Protein AF-A0A8K0J1Q6-F1 (afdb_monomer_lite)

Structure (mmCIF, N/CA/C/O backbone):
data_AF-A0A8K0J1Q6-F1
#
_entry.id   AF-A0A8K0J1Q6-F1
#
loop_
_atom_site.group_PDB
_atom_site.id
_atom_site.type_symbol
_atom_site.label_atom_id
_atom_site.label_alt_id
_atom_site.label_comp_id
_atom_site.label_asym_id
_atom_site.label_entity_id
_atom_site.label_seq_id
_atom_site.pdbx_PDB_ins_code
_atom_site.Cartn_x
_atom_site.Cartn_y
_atom_site.Cartn_z
_atom_site.occupancy
_atom_site.B_iso_or_equiv
_atom_site.auth_seq_id
_atom_site.auth_comp_id
_atom_site.auth_asym_id
_atom_site.auth_atom_id
_atom_site.pdbx_PDB_model_num
ATOM 1 N N . MET A 1 1 ? 47.887 -2.336 -40.457 1.00 38.59 1 MET A N 1
ATOM 2 C CA . MET A 1 1 ? 47.240 -1.795 -39.245 1.00 38.59 1 MET A CA 1
ATOM 3 C C . MET A 1 1 ? 46.373 -2.903 -38.691 1.00 38.59 1 MET A C 1
ATOM 5 O O . MET A 1 1 ? 45.326 -3.172 -39.264 1.00 38.59 1 MET A O 1
ATOM 9 N N . GLU A 1 2 ? 46.865 -3.622 -37.686 1.00 39.44 2 GLU A N 1
ATOM 10 C CA . GLU A 1 2 ? 46.060 -4.626 -36.984 1.00 39.44 2 GLU A CA 1
ATOM 11 C C . GLU A 1 2 ? 45.021 -3.910 -36.106 1.00 39.44 2 GLU A C 1
ATOM 13 O O . GLU A 1 2 ? 45.348 -2.867 -35.530 1.00 39.44 2 GLU A O 1
ATOM 18 N N . PRO A 1 3 ? 43.768 -4.395 -36.026 1.00 54.56 3 PRO A N 1
ATOM 19 C CA . PRO A 1 3 ? 42.777 -3.803 -35.142 1.00 54.56 3 PRO A CA 1
ATOM 20 C C . PRO A 1 3 ? 43.217 -4.040 -33.695 1.00 54.56 3 PRO A C 1
ATOM 22 O O . PRO A 1 3 ? 43.297 -5.180 -33.241 1.00 54.56 3 PRO A O 1
ATOM 25 N N . VAL A 1 4 ? 43.523 -2.954 -32.985 1.00 55.75 4 VAL A N 1
ATOM 26 C CA . VAL A 1 4 ? 43.793 -2.978 -31.545 1.00 55.75 4 VAL A CA 1
ATOM 27 C C . VAL A 1 4 ? 42.557 -3.566 -30.869 1.00 55.75 4 VAL A C 1
ATOM 29 O O . VAL A 1 4 ? 41.488 -2.958 -30.894 1.00 55.75 4 VAL A O 1
ATOM 32 N N . ARG A 1 5 ? 42.679 -4.780 -30.326 1.00 62.38 5 ARG A N 1
ATOM 33 C CA . ARG A 1 5 ? 41.641 -5.370 -29.480 1.00 62.38 5 ARG A CA 1
ATOM 34 C C . ARG A 1 5 ? 41.597 -4.532 -28.204 1.00 62.38 5 ARG A C 1
ATOM 36 O O . ARG A 1 5 ? 42.589 -4.471 -27.486 1.00 62.38 5 ARG A O 1
ATOM 43 N N . GLU A 1 6 ? 40.496 -3.827 -27.974 1.00 73.56 6 GLU A N 1
ATOM 44 C CA . GLU A 1 6 ? 40.286 -3.094 -26.723 1.00 73.56 6 GLU A CA 1
ATOM 45 C C . GLU A 1 6 ? 40.264 -4.085 -25.550 1.00 73.56 6 GLU A C 1
ATOM 47 O O . GLU A 1 6 ? 39.684 -5.167 -25.666 1.00 73.56 6 GLU A O 1
ATOM 52 N N . SER A 1 7 ? 40.896 -3.722 -24.430 1.00 84.44 7 SER A N 1
ATOM 53 C CA . SER A 1 7 ? 40.840 -4.519 -23.201 1.00 84.44 7 SER A CA 1
ATOM 54 C C . SER A 1 7 ? 39.408 -4.554 -22.645 1.00 84.44 7 SER A C 1
ATOM 56 O O . SER A 1 7 ? 38.629 -3.618 -22.852 1.00 84.44 7 SER A O 1
ATOM 58 N N . LEU A 1 8 ? 39.054 -5.607 -21.900 1.00 84.88 8 LEU A N 1
ATOM 59 C CA . LEU A 1 8 ? 37.753 -5.724 -21.226 1.00 84.88 8 LEU A CA 1
ATOM 60 C C . LEU A 1 8 ? 37.478 -4.508 -20.322 1.00 84.88 8 LEU A C 1
ATOM 62 O O . LEU A 1 8 ? 36.364 -3.984 -20.301 1.00 84.88 8 LEU A O 1
ATOM 66 N N . GLU A 1 9 ? 38.504 -4.023 -19.622 1.00 84.44 9 GLU A N 1
ATOM 67 C CA . GLU A 1 9 ? 38.407 -2.852 -18.744 1.00 84.44 9 GLU A CA 1
ATOM 68 C C . GLU A 1 9 ? 38.133 -1.560 -19.530 1.00 84.44 9 GLU A C 1
ATOM 70 O O . GLU A 1 9 ? 37.279 -0.760 -19.134 1.00 84.44 9 GLU A O 1
ATOM 75 N N . ASP A 1 10 ? 38.786 -1.387 -20.684 1.00 86.69 10 ASP A N 1
ATOM 76 C CA . ASP A 1 10 ? 38.563 -0.252 -21.587 1.00 86.69 10 ASP A CA 1
ATOM 77 C C . ASP A 1 10 ? 37.149 -0.296 -22.184 1.00 86.69 10 ASP A C 1
ATOM 79 O O . ASP A 1 10 ? 36.463 0.727 -22.282 1.00 86.69 10 ASP A O 1
ATOM 83 N N . MET A 1 11 ? 36.657 -1.490 -22.529 1.00 88.81 11 MET A N 1
ATOM 84 C CA . MET A 1 11 ? 35.285 -1.695 -22.992 1.00 88.81 11 MET A CA 1
ATOM 85 C C . MET A 1 11 ? 34.263 -1.305 -21.917 1.00 88.81 11 MET A C 1
ATOM 87 O O . MET A 1 11 ? 33.355 -0.518 -22.193 1.00 88.81 11 MET A O 1
ATOM 91 N N . GLN A 1 12 ? 34.440 -1.771 -20.680 1.00 88.94 12 GLN A N 1
ATOM 92 C CA . GLN A 1 12 ? 33.564 -1.422 -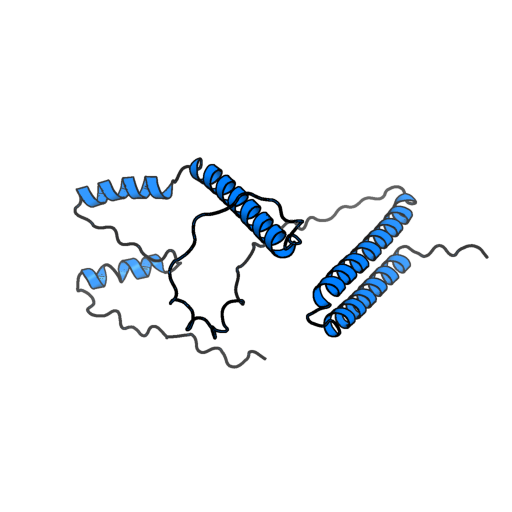19.558 1.00 88.94 12 GLN A CA 1
ATOM 93 C C . GLN A 1 12 ? 33.643 0.069 -19.190 1.00 88.94 12 GLN A C 1
ATOM 95 O O . GLN A 1 12 ? 32.645 0.676 -18.785 1.00 88.94 12 GLN A O 1
ATOM 100 N N . ALA A 1 13 ? 34.815 0.699 -19.317 1.00 91.75 13 ALA A N 1
ATOM 101 C CA . ALA A 1 13 ? 34.971 2.140 -19.131 1.00 91.75 13 ALA A CA 1
ATOM 102 C C . ALA A 1 13 ? 34.171 2.936 -20.175 1.00 91.75 13 ALA A C 1
ATOM 104 O O . ALA A 1 13 ? 33.450 3.869 -19.806 1.00 91.75 13 ALA A O 1
ATOM 105 N N . ARG A 1 14 ? 34.212 2.525 -21.450 1.00 93.25 14 ARG A N 1
ATOM 106 C CA . ARG A 1 14 ? 33.373 3.120 -22.503 1.00 93.25 14 ARG A CA 1
ATOM 107 C C . ARG A 1 14 ? 31.887 2.891 -22.250 1.00 93.25 14 ARG A C 1
ATOM 109 O O . ARG A 1 14 ? 31.131 3.850 -22.345 1.00 93.25 14 ARG A O 1
ATOM 116 N N . HIS A 1 15 ? 31.464 1.690 -21.845 1.00 94.50 15 HIS A N 1
ATOM 117 C CA . HIS A 1 15 ? 30.049 1.416 -21.537 1.00 94.50 15 HIS A CA 1
ATOM 118 C C . HIS A 1 15 ? 29.514 2.333 -20.433 1.00 94.50 15 HIS A C 1
ATOM 120 O O . HIS A 1 15 ? 28.424 2.895 -20.559 1.00 94.50 15 HIS A O 1
ATOM 126 N N . ARG A 1 16 ? 30.308 2.563 -19.377 1.00 94.75 16 ARG A N 1
ATOM 127 C CA . ARG A 1 16 ? 29.971 3.518 -18.307 1.00 94.75 16 ARG A CA 1
ATOM 128 C C . ARG A 1 16 ? 29.882 4.960 -18.810 1.00 94.75 16 ARG A C 1
ATOM 130 O O . ARG A 1 16 ? 29.037 5.712 -18.328 1.00 94.75 16 ARG A O 1
ATOM 137 N N . ALA A 1 17 ? 30.736 5.361 -19.751 1.00 95.06 17 ALA A N 1
ATOM 138 C CA . ALA A 1 17 ? 30.673 6.686 -20.365 1.00 95.06 17 ALA A CA 1
ATOM 139 C C . ALA A 1 17 ? 29.431 6.840 -21.265 1.00 95.06 17 ALA A C 1
ATOM 141 O O . ALA A 1 17 ? 28.701 7.819 -21.139 1.00 95.06 17 ALA A O 1
ATOM 142 N N . GLU A 1 18 ? 29.129 5.839 -22.094 1.00 95.56 18 GLU A N 1
ATOM 143 C CA . GLU A 1 18 ? 27.951 5.822 -22.969 1.00 95.56 18 GLU A CA 1
ATOM 144 C C . GLU A 1 18 ? 26.634 5.880 -22.185 1.00 95.56 18 GLU A C 1
ATOM 146 O O . GLU A 1 18 ? 25.698 6.557 -22.613 1.00 95.56 18 GLU A O 1
ATOM 151 N N . LEU A 1 19 ? 26.559 5.214 -21.027 1.00 96.00 19 LEU A N 1
ATOM 152 C CA . LEU A 1 19 ? 25.394 5.286 -20.139 1.00 96.00 19 LEU A CA 1
ATOM 153 C C . LEU A 1 19 ? 25.190 6.703 -19.589 1.00 96.00 19 LEU A C 1
ATOM 155 O O . LEU A 1 19 ? 24.082 7.229 -19.667 1.00 96.00 19 LEU A O 1
ATOM 159 N N . LYS A 1 20 ? 26.256 7.362 -19.117 1.00 96.31 20 LYS A N 1
ATOM 160 C CA . LYS A 1 20 ? 26.193 8.755 -18.628 1.00 96.31 20 LYS A CA 1
ATOM 161 C C . LYS A 1 20 ? 25.799 9.742 -19.733 1.00 96.31 20 LYS A C 1
ATOM 163 O O . LYS A 1 20 ? 24.999 10.660 -19.516 1.00 96.31 20 LYS A O 1
ATOM 168 N N . ASP A 1 21 ? 26.319 9.541 -20.941 1.00 96.12 21 ASP A N 1
ATOM 169 C CA . ASP A 1 21 ? 25.945 10.336 -22.111 1.00 96.12 21 ASP A CA 1
ATOM 170 C C . ASP A 1 21 ? 24.478 10.112 -22.491 1.00 96.12 21 ASP A C 1
ATOM 172 O O . ASP A 1 21 ? 23.756 11.064 -22.817 1.00 96.12 21 ASP A O 1
ATOM 176 N N . LEU A 1 22 ? 24.010 8.863 -22.425 1.00 96.31 22 LEU A N 1
ATOM 177 C CA . LEU A 1 22 ? 22.620 8.515 -22.683 1.00 96.31 22 LEU A CA 1
ATOM 178 C C . LEU A 1 22 ? 21.689 9.156 -21.650 1.00 96.31 22 LEU A C 1
ATOM 180 O O . LEU A 1 22 ? 20.695 9.764 -22.044 1.00 96.31 22 LEU A O 1
ATOM 184 N N . GLU A 1 23 ? 22.021 9.098 -20.362 1.00 95.25 23 GLU A N 1
ATOM 185 C CA . GLU A 1 23 ? 21.265 9.751 -19.286 1.00 95.25 23 GLU A CA 1
ATOM 186 C C . GLU A 1 23 ? 21.139 11.259 -19.524 1.00 95.25 23 GLU A C 1
ATOM 188 O O . GLU A 1 23 ? 20.038 11.818 -19.472 1.00 95.25 23 GLU A O 1
ATOM 193 N N . THR A 1 24 ? 22.246 11.911 -19.886 1.00 96.81 24 THR A N 1
ATOM 194 C CA . THR A 1 24 ? 22.268 13.347 -20.197 1.00 96.81 24 THR A CA 1
ATOM 195 C C . THR A 1 24 ? 21.384 13.671 -21.409 1.00 96.81 24 THR A C 1
ATOM 197 O O . THR A 1 24 ? 20.595 14.627 -21.383 1.00 96.81 24 THR A O 1
ATOM 200 N N . ARG A 1 25 ? 21.437 12.847 -22.465 1.00 95.31 25 ARG A N 1
ATOM 201 C CA . ARG A 1 25 ? 20.583 12.986 -23.660 1.00 95.31 25 ARG A CA 1
ATOM 202 C C . ARG A 1 25 ? 19.108 12.752 -23.343 1.00 95.31 25 ARG A C 1
ATOM 204 O O . ARG A 1 25 ? 18.263 13.523 -23.802 1.00 95.31 25 ARG A O 1
ATOM 211 N N . VAL A 1 26 ? 18.787 11.730 -22.551 1.00 96.44 26 VAL A N 1
ATOM 212 C CA . VAL A 1 26 ? 17.420 11.403 -22.118 1.00 96.44 26 VAL A CA 1
ATOM 213 C C . VAL A 1 26 ? 16.848 12.537 -21.273 1.00 96.44 26 VAL A C 1
ATOM 215 O O . VAL A 1 26 ? 15.717 12.963 -21.516 1.00 96.44 26 VAL A O 1
ATOM 218 N N . ALA A 1 27 ? 17.625 13.076 -20.333 1.00 95.81 27 ALA A N 1
ATOM 219 C CA . ALA A 1 27 ? 17.221 14.214 -19.518 1.00 95.81 27 ALA A CA 1
ATOM 220 C C . ALA A 1 27 ? 16.943 15.454 -20.382 1.00 95.81 27 ALA A C 1
ATOM 222 O O . ALA A 1 27 ? 15.894 16.080 -20.232 1.00 95.81 27 ALA A O 1
ATOM 223 N N . SER A 1 28 ? 17.829 15.778 -21.330 1.00 96.00 28 SER A N 1
ATOM 224 C CA . SER A 1 28 ? 17.634 16.896 -22.266 1.00 96.00 28 SER A CA 1
ATOM 225 C C . SER A 1 28 ? 16.386 16.710 -23.141 1.00 96.00 28 SER A C 1
ATOM 227 O O . SER A 1 28 ? 15.534 17.600 -23.214 1.00 96.00 28 SER A O 1
ATOM 229 N N . LYS A 1 29 ? 16.201 15.523 -23.736 1.00 95.06 29 LYS A N 1
ATOM 230 C CA . LYS A 1 29 ? 15.012 15.200 -24.540 1.00 95.06 29 LYS A CA 1
ATOM 231 C C . LYS A 1 29 ? 13.721 15.309 -23.727 1.00 95.06 29 LYS A C 1
ATOM 233 O O . LYS A 1 29 ? 12.763 15.924 -24.192 1.00 95.06 29 LYS A O 1
ATOM 238 N N . LYS A 1 30 ? 13.692 14.758 -22.509 1.00 94.62 30 LYS A N 1
ATOM 239 C CA . LYS A 1 30 ? 12.526 14.828 -21.612 1.00 94.62 30 LYS A CA 1
ATOM 240 C C . LYS A 1 30 ? 12.213 16.268 -21.193 1.00 94.62 30 LYS A C 1
ATOM 242 O O . LYS A 1 30 ? 11.039 16.630 -21.171 1.00 94.62 30 LYS A O 1
ATOM 247 N N . LYS A 1 31 ? 13.234 17.095 -20.929 1.00 95.69 31 LYS A N 1
ATOM 248 C CA . LYS A 1 31 ? 13.076 18.528 -20.611 1.00 95.69 31 LYS A CA 1
ATOM 249 C C . LYS A 1 31 ? 12.494 19.326 -21.782 1.00 95.69 31 LYS A C 1
ATOM 251 O O . LYS A 1 31 ? 11.608 20.146 -21.574 1.00 95.69 31 LYS A O 1
ATOM 256 N N . ASN A 1 32 ? 12.930 19.039 -23.008 1.00 91.19 32 ASN A N 1
ATOM 257 C CA . ASN A 1 32 ? 12.458 19.721 -24.219 1.00 91.19 32 ASN A CA 1
ATOM 258 C C . ASN A 1 32 ? 11.120 19.168 -24.758 1.00 91.19 32 ASN A C 1
ATOM 260 O O . ASN A 1 32 ? 10.584 19.668 -25.750 1.00 91.19 32 ASN A O 1
ATOM 264 N N . ALA A 1 33 ? 10.559 18.129 -24.131 1.00 94.62 33 ALA A N 1
ATOM 265 C CA . ALA A 1 33 ? 9.331 17.496 -24.588 1.00 94.62 33 ALA A CA 1
ATOM 266 C C . ALA A 1 33 ? 8.083 18.303 -24.200 1.00 94.62 33 ALA A C 1
ATOM 268 O O . ALA A 1 33 ? 7.788 18.549 -23.029 1.00 94.62 33 ALA A O 1
ATOM 269 N N . THR A 1 34 ? 7.261 18.632 -25.194 1.00 93.81 34 THR A N 1
ATOM 270 C CA . THR A 1 34 ? 5.971 19.300 -24.981 1.00 93.81 34 THR A CA 1
ATOM 271 C C . THR A 1 34 ? 4.873 18.290 -24.638 1.00 93.81 34 THR A C 1
ATOM 273 O O . THR A 1 34 ? 5.003 17.091 -24.885 1.00 93.81 34 THR A O 1
ATOM 276 N N . LYS A 1 35 ? 3.720 18.753 -24.131 1.00 91.31 35 LYS A N 1
ATOM 277 C CA . LYS A 1 35 ? 2.560 17.890 -23.809 1.00 91.31 35 LYS A CA 1
ATOM 278 C C . LYS A 1 35 ? 2.122 16.992 -24.979 1.00 91.31 35 LYS A C 1
ATOM 280 O O . LYS A 1 35 ? 1.665 15.878 -24.744 1.00 91.31 35 LYS A O 1
ATOM 285 N N . LYS A 1 36 ? 2.277 17.460 -26.225 1.00 91.81 36 LYS A N 1
ATOM 286 C CA . LYS A 1 36 ? 1.916 16.707 -27.439 1.00 91.81 36 LYS A CA 1
ATOM 287 C C . LYS A 1 36 ? 2.975 15.670 -27.835 1.00 91.81 36 LYS A C 1
ATOM 289 O O . LYS A 1 36 ? 2.616 14.646 -28.403 1.00 91.81 36 LYS A O 1
ATOM 294 N N . THR A 1 37 ? 4.249 15.908 -27.515 1.00 91.94 37 THR A N 1
ATOM 295 C CA . THR A 1 37 ? 5.376 15.045 -27.917 1.00 91.94 37 THR A CA 1
ATOM 296 C C . THR A 1 37 ? 5.902 14.152 -26.794 1.00 91.94 37 THR A C 1
ATOM 298 O O . THR A 1 37 ? 6.622 13.202 -27.074 1.00 91.94 37 THR A O 1
ATOM 301 N N . ARG A 1 38 ? 5.494 14.377 -25.535 1.00 93.44 38 ARG A N 1
ATOM 302 C CA . ARG A 1 38 ? 5.977 13.657 -24.340 1.00 93.44 38 ARG A CA 1
ATOM 303 C C . ARG A 1 38 ? 5.948 12.137 -24.469 1.00 93.44 38 ARG A C 1
ATOM 305 O O . ARG A 1 38 ? 6.892 11.489 -24.041 1.00 93.44 38 ARG A O 1
ATOM 312 N N . ARG A 1 39 ? 4.884 11.577 -25.052 1.00 92.88 39 ARG A N 1
ATOM 313 C CA . ARG A 1 39 ? 4.770 10.127 -25.254 1.00 92.88 39 ARG A CA 1
ATOM 314 C C . ARG A 1 39 ? 5.786 9.615 -26.275 1.00 92.88 39 ARG A C 1
ATOM 316 O O . ARG A 1 39 ? 6.523 8.702 -25.952 1.00 92.88 39 ARG A O 1
ATOM 323 N N . GLY A 1 40 ? 5.866 10.248 -27.448 1.00 95.44 40 GLY A N 1
ATOM 324 C CA . GLY A 1 40 ? 6.844 9.875 -28.476 1.00 95.44 40 GLY A CA 1
ATOM 325 C C . GLY A 1 40 ? 8.281 10.010 -27.976 1.00 95.44 40 GLY A C 1
ATOM 326 O O . GLY A 1 40 ? 9.075 9.102 -28.159 1.00 95.44 40 GLY A O 1
ATOM 327 N N . VAL A 1 41 ? 8.585 11.077 -27.231 1.00 96.25 41 VAL A N 1
ATOM 328 C CA . VAL A 1 41 ? 9.908 11.264 -26.618 1.00 96.25 41 VAL A CA 1
ATOM 329 C C . VAL A 1 41 ? 10.207 10.198 -25.555 1.00 96.25 41 VAL A C 1
ATOM 331 O O . VAL A 1 41 ? 11.340 9.741 -25.465 1.00 96.25 41 VAL A O 1
ATOM 334 N N . HIS A 1 42 ? 9.221 9.772 -24.759 1.00 94.12 42 HIS A N 1
ATOM 335 C CA . HIS A 1 42 ? 9.406 8.663 -23.815 1.00 94.12 42 HIS A CA 1
ATOM 336 C C . HIS A 1 42 ? 9.665 7.333 -24.528 1.00 94.12 42 HIS A C 1
ATOM 338 O O . HIS A 1 42 ? 10.572 6.608 -24.124 1.00 94.12 42 HIS A O 1
ATOM 344 N N . ASP A 1 43 ? 8.900 7.048 -25.583 1.00 96.00 43 ASP A N 1
ATOM 345 C CA . ASP A 1 43 ? 9.042 5.832 -26.386 1.00 96.00 43 ASP A CA 1
ATOM 346 C C . ASP A 1 43 ? 10.420 5.808 -27.086 1.00 96.00 43 ASP A C 1
ATOM 348 O O . ASP A 1 43 ? 11.116 4.795 -27.052 1.00 96.00 43 ASP A O 1
ATOM 352 N N . GLU A 1 44 ? 10.878 6.946 -27.622 1.00 95.44 44 GLU A N 1
ATOM 353 C CA . GLU A 1 44 ? 12.230 7.107 -28.178 1.00 95.44 44 GLU A CA 1
ATOM 354 C C . GLU A 1 44 ? 13.330 6.914 -27.125 1.00 95.44 44 GLU A C 1
ATOM 356 O O . GLU A 1 44 ? 14.333 6.262 -27.404 1.00 95.44 44 GLU A O 1
ATOM 361 N N . CYS A 1 45 ? 13.180 7.473 -25.918 1.00 95.94 45 CYS A N 1
ATOM 362 C CA . CYS A 1 45 ? 14.151 7.277 -24.836 1.00 95.94 45 CYS A CA 1
ATOM 363 C C . CYS A 1 45 ? 14.252 5.802 -24.430 1.00 95.94 45 CYS A C 1
ATOM 365 O O . CYS A 1 45 ? 15.362 5.285 -24.326 1.00 95.94 45 CYS A O 1
ATOM 367 N N . ALA A 1 46 ? 13.117 5.110 -24.298 1.00 95.44 46 ALA A N 1
ATOM 368 C CA . ALA A 1 46 ? 13.091 3.676 -24.014 1.00 95.44 46 ALA A CA 1
ATOM 369 C C . ALA A 1 46 ? 13.753 2.855 -25.135 1.00 95.44 46 ALA A C 1
ATOM 371 O O . ALA A 1 46 ? 14.488 1.906 -24.861 1.00 95.44 46 ALA A O 1
ATOM 372 N N . GLN A 1 47 ? 13.547 3.241 -26.399 1.00 95.69 47 GLN A N 1
ATOM 373 C CA . GLN A 1 47 ? 14.204 2.596 -27.533 1.00 95.69 47 GLN A CA 1
ATOM 374 C C . GLN A 1 47 ? 15.725 2.812 -27.518 1.00 95.69 47 GLN A C 1
ATOM 376 O O . GLN A 1 47 ? 16.468 1.855 -27.722 1.00 95.69 47 GLN A O 1
ATOM 381 N N . MET A 1 48 ? 16.202 4.033 -27.250 1.00 93.62 48 MET A N 1
ATOM 382 C CA . MET A 1 48 ? 17.642 4.323 -27.176 1.00 93.62 48 MET A CA 1
ATOM 383 C C . MET A 1 48 ? 18.328 3.544 -26.045 1.00 93.62 48 MET A C 1
ATOM 385 O O . MET A 1 48 ? 19.412 3.002 -26.246 1.00 93.62 48 MET A O 1
ATOM 389 N N . GLU A 1 49 ? 17.682 3.442 -24.881 1.00 94.00 49 GLU A N 1
ATOM 390 C CA . GLU A 1 49 ? 18.169 2.641 -23.754 1.00 94.00 49 GLU A CA 1
ATOM 391 C C . GLU A 1 49 ? 18.232 1.147 -24.080 1.00 94.00 49 GLU A C 1
ATOM 393 O O . GLU A 1 49 ? 19.209 0.478 -23.743 1.00 94.00 49 GLU A O 1
ATOM 398 N N . ARG A 1 50 ? 17.209 0.620 -24.757 1.00 96.19 50 ARG A N 1
ATOM 399 C CA . ARG A 1 50 ? 17.171 -0.783 -25.169 1.00 96.19 50 ARG A CA 1
ATOM 400 C C . ARG A 1 50 ? 18.282 -1.112 -26.165 1.00 96.19 50 ARG A C 1
ATOM 402 O O . ARG A 1 50 ? 19.005 -2.077 -25.954 1.00 96.19 50 ARG A O 1
ATOM 409 N N . VAL A 1 51 ? 18.448 -0.294 -27.205 1.00 95.44 51 VAL A N 1
ATOM 410 C CA . VAL A 1 51 ? 19.478 -0.505 -28.235 1.00 95.44 51 VAL A CA 1
ATOM 411 C C . VAL A 1 51 ? 20.884 -0.444 -27.634 1.00 95.44 51 VAL A C 1
ATOM 413 O O . VAL A 1 51 ? 21.729 -1.264 -27.988 1.00 95.44 51 VAL A O 1
ATOM 416 N N . LEU A 1 52 ? 21.141 0.491 -26.709 1.00 95.31 52 LEU A N 1
ATOM 417 C CA . LEU A 1 52 ? 22.448 0.584 -26.055 1.00 95.31 52 LEU A CA 1
ATOM 418 C C . LEU A 1 52 ? 22.728 -0.656 -25.196 1.00 95.31 52 LEU A C 1
ATOM 420 O O . LEU A 1 52 ? 23.797 -1.244 -25.319 1.00 95.31 52 LEU A O 1
ATOM 424 N N . ARG A 1 53 ? 21.753 -1.101 -24.392 1.00 93.50 53 ARG A N 1
ATOM 425 C CA . ARG A 1 53 ? 21.886 -2.320 -23.577 1.00 93.50 53 ARG A CA 1
ATOM 426 C C . ARG A 1 53 ? 22.091 -3.572 -24.430 1.00 93.50 53 ARG A C 1
ATOM 428 O O . ARG A 1 53 ? 22.959 -4.375 -24.112 1.00 93.50 53 ARG A O 1
ATOM 435 N N . GLU A 1 54 ? 21.340 -3.727 -25.521 1.00 94.69 54 GLU A N 1
ATOM 436 C CA . GLU A 1 54 ? 21.490 -4.858 -26.451 1.00 94.69 54 GLU A CA 1
ATOM 437 C C . GLU A 1 54 ? 22.881 -4.870 -27.102 1.00 94.69 54 GLU A C 1
ATOM 439 O O . GLU A 1 54 ? 23.512 -5.923 -27.202 1.00 94.69 54 GLU A O 1
ATOM 444 N N . ARG A 1 55 ? 23.399 -3.698 -27.486 1.00 92.94 55 ARG A N 1
ATOM 445 C CA . ARG A 1 55 ? 24.753 -3.568 -28.031 1.00 92.94 55 ARG A CA 1
ATOM 446 C C . ARG A 1 55 ? 25.820 -3.932 -26.997 1.00 92.94 55 ARG A C 1
ATOM 448 O O . ARG A 1 55 ? 26.691 -4.738 -27.305 1.00 92.94 55 ARG A O 1
ATOM 455 N N . GLN A 1 56 ? 25.738 -3.377 -25.789 1.00 93.38 56 GLN A N 1
ATOM 456 C CA . GLN A 1 56 ? 26.705 -3.638 -24.717 1.00 93.38 56 GLN A CA 1
ATOM 457 C C . GLN A 1 56 ? 26.686 -5.114 -24.290 1.00 93.38 56 GLN A C 1
ATOM 459 O O . GLN A 1 56 ? 27.743 -5.717 -24.129 1.00 93.38 56 GLN A O 1
ATOM 464 N N . ALA A 1 57 ? 25.506 -5.739 -24.216 1.00 90.75 57 ALA A N 1
ATOM 465 C CA . ALA A 1 57 ? 25.373 -7.178 -23.978 1.00 90.75 57 ALA A CA 1
ATOM 466 C C . ALA A 1 57 ? 25.990 -8.019 -25.113 1.00 90.75 57 ALA A C 1
ATOM 468 O O . ALA A 1 57 ? 26.662 -9.017 -24.859 1.00 90.75 57 ALA A O 1
ATOM 469 N N . GLY A 1 58 ? 25.815 -7.604 -26.371 1.00 88.38 58 GLY A N 1
ATOM 470 C CA . GLY A 1 58 ? 26.460 -8.235 -27.526 1.00 88.38 58 GLY A CA 1
ATOM 471 C C . GLY A 1 58 ? 27.989 -8.107 -27.519 1.00 88.38 58 GLY A C 1
ATOM 472 O O . GLY A 1 58 ? 28.692 -9.022 -27.934 1.00 88.38 58 GLY A O 1
ATOM 473 N N . GLU A 1 59 ? 28.520 -6.982 -27.045 1.00 88.31 59 GLU A N 1
ATOM 474 C CA . GLU A 1 59 ? 29.964 -6.765 -26.905 1.00 88.31 59 GLU A CA 1
ATOM 475 C C . GLU A 1 59 ? 30.546 -7.601 -25.752 1.00 88.31 59 GLU A C 1
ATOM 477 O O . GLU A 1 59 ? 31.567 -8.261 -25.942 1.00 88.31 59 GLU A O 1
ATOM 482 N N . LEU A 1 60 ? 29.851 -7.679 -24.610 1.00 84.81 60 LEU A N 1
ATOM 483 C CA . LEU A 1 60 ? 30.247 -8.522 -23.476 1.00 84.81 60 LEU A CA 1
ATOM 484 C C . LEU A 1 60 ? 30.219 -10.012 -23.821 1.00 84.81 60 LEU A C 1
ATOM 486 O O . LEU A 1 60 ? 31.183 -10.709 -23.536 1.00 84.81 60 LEU A O 1
ATOM 490 N N . THR A 1 61 ? 29.169 -10.494 -24.489 1.00 84.44 61 THR A N 1
ATOM 491 C CA . THR A 1 61 ? 29.071 -11.906 -24.908 1.00 84.44 61 THR A CA 1
ATOM 492 C C . THR A 1 61 ? 30.163 -12.304 -25.900 1.00 84.44 61 THR A C 1
ATOM 494 O O . THR A 1 61 ? 30.663 -13.422 -25.832 1.00 84.44 61 THR A O 1
ATOM 497 N N . ARG A 1 62 ? 30.585 -11.396 -26.791 1.00 81.38 62 ARG A N 1
ATOM 498 C CA . ARG A 1 62 ? 31.700 -11.640 -27.723 1.00 81.38 62 ARG A CA 1
ATOM 499 C C . ARG A 1 62 ? 33.053 -11.721 -27.024 1.00 81.38 62 ARG A C 1
ATOM 501 O O . ARG A 1 62 ? 33.877 -12.521 -27.434 1.00 81.38 62 ARG A O 1
ATOM 508 N N . VAL A 1 63 ? 33.281 -10.906 -25.995 1.00 75.12 63 VAL A N 1
ATOM 509 C CA . VAL A 1 63 ? 34.553 -10.909 -25.252 1.00 75.12 63 VAL A CA 1
ATOM 510 C C . VAL A 1 63 ? 34.594 -12.023 -24.204 1.00 75.12 63 VAL A C 1
ATOM 512 O O . VAL A 1 63 ? 35.639 -12.630 -24.010 1.00 75.12 63 VAL A O 1
ATOM 515 N N . GLN A 1 64 ? 33.462 -12.339 -23.571 1.00 71.50 64 GLN A N 1
ATOM 516 C CA . GLN A 1 64 ? 33.336 -13.461 -22.634 1.00 71.50 64 GLN A CA 1
ATOM 517 C C . GLN A 1 64 ? 33.341 -14.823 -23.343 1.00 71.50 64 GLN A C 1
ATOM 519 O O . GLN A 1 64 ? 33.796 -15.797 -22.763 1.00 71.50 64 GLN A O 1
ATOM 524 N N . GLY A 1 65 ? 32.880 -14.903 -24.596 1.00 53.69 65 GLY A N 1
ATOM 525 C CA . GLY A 1 65 ? 32.923 -16.130 -25.401 1.00 53.69 65 GLY A CA 1
ATOM 526 C C . GLY A 1 65 ? 34.305 -16.500 -25.959 1.00 53.69 65 GLY A C 1
ATOM 527 O O . GLY A 1 65 ? 34.462 -17.613 -26.447 1.00 53.69 65 GLY A O 1
ATOM 528 N N . ASP A 1 66 ? 35.291 -15.600 -25.873 1.00 50.06 66 ASP A N 1
ATOM 529 C CA . ASP A 1 66 ? 36.685 -15.813 -26.307 1.00 50.06 66 ASP A CA 1
ATOM 530 C C . ASP A 1 66 ? 37.635 -16.147 -25.128 1.00 50.06 66 ASP A C 1
ATOM 532 O O . ASP A 1 66 ? 38.851 -16.223 -25.313 1.00 50.06 66 ASP A O 1
ATOM 536 N N . GLY A 1 67 ? 37.104 -16.350 -23.914 1.00 41.94 67 GLY A N 1
ATOM 537 C CA . GLY A 1 67 ? 37.868 -16.743 -22.726 1.00 41.94 67 GLY A CA 1
ATOM 538 C C . GLY A 1 67 ? 37.230 -17.936 -22.017 1.00 41.94 67 GLY A C 1
ATOM 539 O O . GLY A 1 67 ? 36.234 -17.773 -21.317 1.00 41.94 67 GLY A O 1
ATOM 540 N N . GLU A 1 68 ? 37.797 -19.131 -22.201 1.00 40.47 68 GLU A N 1
ATOM 541 C CA . GLU A 1 68 ? 37.432 -20.323 -21.428 1.00 40.47 68 GLU A CA 1
ATOM 542 C C . GLU A 1 68 ? 37.810 -20.151 -19.945 1.00 40.47 68 GLU A C 1
ATOM 544 O O . GLU A 1 68 ? 38.962 -19.887 -19.613 1.00 40.47 68 GLU A O 1
ATOM 549 N N . GLU A 1 69 ? 36.779 -20.290 -19.108 1.00 50.25 69 GLU A N 1
ATOM 550 C CA . GLU A 1 69 ? 36.722 -20.701 -17.697 1.00 50.25 69 GLU A CA 1
ATOM 551 C C . GLU A 1 69 ? 37.847 -20.264 -16.739 1.00 50.25 69 GLU A C 1
ATOM 553 O O . GLU A 1 69 ? 38.873 -20.920 -16.605 1.00 50.25 69 GLU A O 1
ATOM 558 N N . ASP A 1 70 ? 37.535 -19.261 -15.911 1.00 40.41 70 ASP A N 1
ATOM 559 C CA . ASP A 1 70 ? 37.794 -19.357 -14.471 1.00 40.41 70 ASP A CA 1
ATOM 560 C C . ASP A 1 70 ? 36.619 -18.714 -13.720 1.00 40.41 70 ASP A C 1
ATOM 562 O O . ASP A 1 70 ? 36.268 -17.547 -13.923 1.00 40.41 70 ASP A O 1
ATOM 566 N N . GLY A 1 71 ? 35.932 -19.529 -12.926 1.00 37.78 71 GLY A N 1
ATOM 567 C CA . GLY A 1 71 ? 34.769 -19.129 -12.154 1.00 37.78 71 GLY A CA 1
ATOM 568 C C . GLY A 1 71 ? 35.158 -18.651 -10.764 1.00 37.78 71 GLY A C 1
ATOM 569 O O . GLY A 1 71 ? 35.925 -19.308 -10.078 1.00 37.78 71 GLY A O 1
ATOM 570 N N . GLU A 1 72 ? 34.507 -17.590 -10.294 1.00 34.94 72 GLU A N 1
ATOM 571 C CA . GLU A 1 72 ? 34.068 -17.546 -8.903 1.00 34.94 72 GLU A CA 1
ATOM 572 C C . GLU A 1 72 ? 32.843 -16.645 -8.759 1.00 34.94 72 GLU A C 1
ATOM 574 O O . GLU A 1 72 ? 32.834 -15.455 -9.079 1.00 34.94 72 GLU A O 1
ATOM 579 N N . ALA A 1 73 ? 31.766 -17.285 -8.319 1.00 51.34 73 ALA A N 1
ATOM 580 C CA . ALA A 1 73 ? 30.508 -16.679 -7.958 1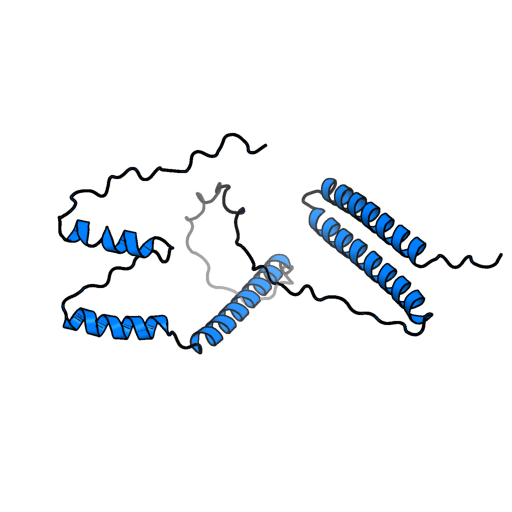.00 51.34 73 ALA A CA 1
ATOM 581 C C . ALA A 1 73 ? 30.598 -16.095 -6.542 1.00 51.34 73 ALA A C 1
ATOM 583 O O . ALA A 1 73 ? 30.940 -16.802 -5.600 1.00 51.34 73 ALA A O 1
ATOM 584 N N . ALA A 1 74 ? 30.200 -14.836 -6.387 1.00 34.81 74 ALA A N 1
ATOM 585 C CA . ALA A 1 74 ? 29.693 -14.248 -5.147 1.00 34.81 74 ALA A CA 1
ATOM 586 C C . ALA A 1 74 ? 28.998 -12.929 -5.531 1.00 34.81 74 ALA A C 1
ATOM 588 O O . ALA A 1 74 ? 29.567 -12.122 -6.252 1.00 34.81 74 ALA A O 1
ATOM 589 N N . ALA A 1 75 ? 27.781 -12.607 -5.129 1.00 30.83 75 ALA A N 1
ATOM 590 C CA . ALA A 1 75 ? 26.814 -13.297 -4.310 1.00 30.83 75 ALA A CA 1
ATOM 591 C C . ALA A 1 75 ? 25.438 -12.723 -4.674 1.00 30.83 75 ALA A C 1
ATOM 593 O O . ALA A 1 75 ? 25.321 -11.626 -5.226 1.00 30.83 75 ALA A O 1
ATOM 594 N N . ALA A 1 76 ? 24.416 -13.503 -4.353 1.00 41.88 76 ALA A N 1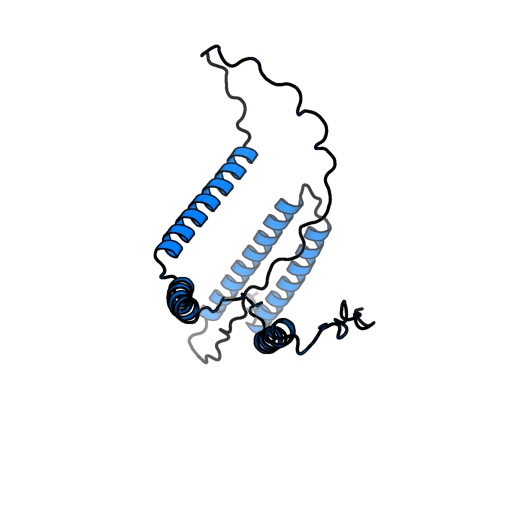
ATOM 595 C CA . ALA A 1 76 ? 23.024 -13.118 -4.371 1.00 41.88 76 ALA A CA 1
ATOM 596 C C . ALA A 1 76 ? 22.773 -11.760 -3.693 1.00 41.88 76 ALA A C 1
ATOM 598 O O . ALA A 1 76 ? 23.362 -11.430 -2.665 1.00 41.88 76 ALA A O 1
ATOM 599 N N . GLY A 1 77 ? 21.830 -11.032 -4.279 1.00 28.23 77 GLY A N 1
ATOM 600 C CA . GLY A 1 77 ? 21.071 -9.959 -3.657 1.00 28.23 77 GLY A CA 1
ATOM 601 C C . GLY A 1 77 ? 19.622 -10.077 -4.116 1.00 28.23 77 GLY A C 1
ATOM 602 O O . GLY A 1 77 ? 19.105 -9.175 -4.768 1.00 28.23 77 GLY A O 1
ATOM 603 N N . GLU A 1 78 ? 19.012 -11.237 -3.863 1.00 45.53 78 GLU A N 1
ATOM 604 C CA . GLU A 1 78 ? 17.575 -11.303 -3.601 1.00 45.53 78 GLU A CA 1
ATOM 605 C C . GLU A 1 78 ? 17.377 -10.864 -2.146 1.00 45.53 78 GLU A C 1
ATOM 607 O O . GLU A 1 78 ? 17.778 -11.577 -1.237 1.00 45.53 78 GLU A O 1
ATOM 612 N N . ASP A 1 79 ? 16.824 -9.667 -1.967 1.00 31.58 79 ASP A N 1
ATOM 613 C CA . ASP A 1 79 ? 16.041 -9.190 -0.817 1.00 31.58 79 ASP A CA 1
ATOM 614 C C . ASP A 1 79 ? 15.278 -7.973 -1.370 1.00 31.58 79 ASP A C 1
ATOM 616 O O . ASP A 1 79 ? 15.857 -6.948 -1.730 1.00 31.58 79 ASP A O 1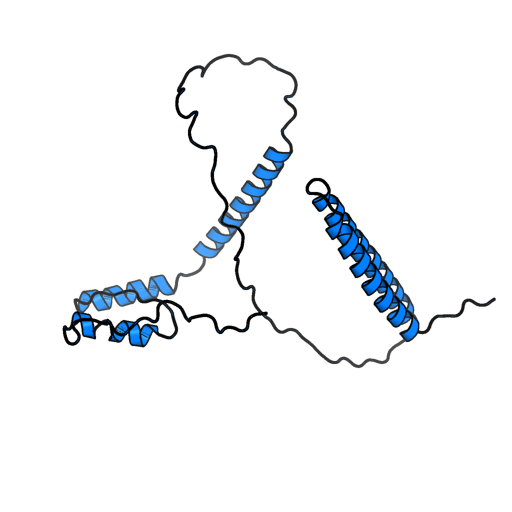
ATOM 620 N N . ASP A 1 80 ? 14.062 -8.183 -1.864 1.00 39.38 80 ASP A N 1
ATOM 621 C CA . ASP A 1 80 ? 12.820 -7.919 -1.130 1.00 39.38 80 ASP A CA 1
ATOM 622 C C . ASP A 1 80 ? 12.780 -6.537 -0.452 1.00 39.38 80 ASP A C 1
ATOM 624 O O . ASP A 1 80 ? 13.331 -6.303 0.619 1.00 39.38 80 ASP A O 1
ATOM 628 N N . ALA A 1 81 ? 12.074 -5.611 -1.102 1.00 32.41 81 ALA A N 1
ATOM 629 C CA . ALA A 1 81 ? 11.417 -4.486 -0.452 1.00 32.41 81 ALA A CA 1
ATOM 630 C C . ALA A 1 81 ? 10.215 -4.067 -1.312 1.00 32.41 81 ALA A C 1
ATOM 632 O O . ALA A 1 81 ? 10.332 -3.299 -2.265 1.00 32.41 81 ALA A O 1
ATOM 633 N N . LEU A 1 82 ? 9.088 -4.694 -0.981 1.00 32.38 82 LEU A N 1
ATOM 634 C CA . LEU A 1 82 ? 7.695 -4.238 -1.005 1.00 32.38 82 LEU A CA 1
ATOM 635 C C . LEU A 1 82 ? 7.305 -2.962 -1.792 1.00 32.38 82 LEU A C 1
ATOM 637 O O . LEU A 1 82 ? 7.951 -1.918 -1.698 1.00 32.38 82 LEU A O 1
ATOM 641 N N . PRO A 1 83 ? 6.125 -2.982 -2.446 1.00 49.09 83 PRO A N 1
ATOM 642 C CA . PRO A 1 83 ? 5.520 -1.797 -3.028 1.00 49.09 83 PRO A CA 1
ATOM 643 C C . PRO A 1 83 ? 4.893 -0.951 -1.915 1.00 49.09 83 PRO A C 1
ATOM 645 O O . PRO A 1 83 ? 3.981 -1.401 -1.224 1.00 49.09 83 PRO A O 1
ATOM 648 N N . THR A 1 84 ? 5.349 0.288 -1.753 1.00 34.56 84 THR A N 1
ATOM 649 C CA . THR A 1 84 ? 4.620 1.294 -0.977 1.00 34.56 84 THR A CA 1
ATOM 650 C C . THR A 1 84 ? 3.850 2.228 -1.905 1.00 34.56 84 THR A C 1
ATOM 652 O O . THR A 1 84 ? 4.359 2.720 -2.915 1.00 34.56 84 THR A O 1
ATOM 655 N N . ASP A 1 85 ? 2.577 2.363 -1.542 1.00 39.09 85 ASP A N 1
ATOM 656 C CA . ASP A 1 85 ? 1.497 3.203 -2.054 1.00 39.09 85 ASP A CA 1
ATOM 657 C C . ASP A 1 85 ? 1.932 4.530 -2.698 1.00 39.09 85 ASP A C 1
ATOM 659 O O . ASP A 1 85 ? 2.849 5.217 -2.261 1.00 39.09 85 ASP A O 1
ATOM 663 N N . VAL A 1 86 ? 1.367 4.894 -3.853 1.00 47.16 86 VAL A N 1
ATOM 664 C CA . VAL A 1 86 ? 0.086 5.625 -3.959 1.00 47.16 86 VAL A CA 1
ATOM 665 C C . VAL A 1 86 ? 0.071 6.862 -3.068 1.00 47.16 86 VAL A C 1
ATOM 667 O O . VAL A 1 86 ? -0.539 6.867 -2.015 1.00 47.16 86 VAL A O 1
ATOM 670 N N . GLU A 1 87 ? 0.623 7.966 -3.571 1.00 39.41 87 GLU A N 1
ATOM 671 C CA . GLU A 1 87 ? 0.039 9.281 -3.314 1.00 39.41 87 GLU A CA 1
ATOM 672 C C . GLU A 1 87 ? 0.546 10.332 -4.299 1.00 39.41 87 GLU A C 1
ATOM 674 O O . GLU A 1 87 ? 1.723 10.392 -4.649 1.00 39.41 87 GLU A O 1
ATOM 679 N N . GLY A 1 88 ? -0.384 11.158 -4.787 1.00 40.97 88 GLY A N 1
ATOM 680 C CA . GLY A 1 88 ? -0.051 12.340 -5.580 1.00 40.97 88 GLY A CA 1
ATOM 681 C C . GLY A 1 88 ? -0.823 12.537 -6.881 1.00 40.97 88 GLY A C 1
ATOM 682 O O . GLY A 1 88 ? -0.278 13.148 -7.798 1.00 40.97 88 GLY A O 1
ATOM 683 N N . ARG A 1 89 ? -2.071 12.056 -7.015 1.00 43.75 89 ARG A N 1
ATOM 684 C CA . ARG A 1 89 ? -2.972 12.494 -8.107 1.00 43.75 89 ARG A CA 1
ATOM 685 C C . ARG A 1 89 ? -4.451 12.570 -7.715 1.00 43.75 89 ARG A C 1
ATOM 687 O O . ARG A 1 89 ? -5.300 12.017 -8.406 1.00 43.75 89 ARG A O 1
ATOM 694 N N . MET A 1 90 ? -4.771 13.326 -6.671 1.00 44.38 90 MET A N 1
ATOM 695 C CA . MET A 1 90 ? -6.105 13.915 -6.513 1.00 44.38 90 MET A CA 1
ATOM 696 C C . MET A 1 90 ? -5.986 15.304 -5.890 1.00 44.38 90 MET A C 1
ATOM 698 O O . MET A 1 90 ? -5.805 15.410 -4.688 1.00 44.38 90 MET A O 1
ATOM 702 N N . ALA A 1 91 ? -6.049 16.339 -6.732 1.00 40.12 91 ALA A N 1
ATOM 703 C CA . ALA A 1 91 ? -6.629 17.659 -6.455 1.00 40.12 91 ALA A CA 1
ATOM 704 C C . ALA A 1 91 ? -6.238 18.625 -7.587 1.00 40.12 91 ALA A C 1
ATOM 706 O O . ALA A 1 91 ? -5.140 19.161 -7.577 1.00 40.12 91 ALA A O 1
ATOM 707 N N . GLU A 1 92 ? -7.124 18.805 -8.573 1.00 37.47 92 GLU A N 1
ATOM 708 C CA . GLU A 1 92 ? -7.593 20.143 -8.977 1.00 37.47 92 GLU A CA 1
ATOM 709 C C . GLU A 1 92 ? -8.854 20.008 -9.857 1.00 37.47 92 GLU A C 1
ATOM 711 O O . GLU A 1 92 ? -8.794 19.549 -10.998 1.00 37.47 92 GLU A O 1
ATOM 716 N N . MET A 1 93 ? -9.989 20.298 -9.207 1.00 38.50 93 MET A N 1
ATOM 717 C CA . MET A 1 93 ? -11.244 20.939 -9.647 1.00 38.50 93 MET A CA 1
ATOM 718 C C . MET A 1 93 ? -11.639 20.846 -11.129 1.00 38.50 93 MET A C 1
ATOM 720 O O . MET A 1 93 ? -10.917 21.236 -12.038 1.00 38.50 93 MET A O 1
ATOM 724 N N . ASP A 1 94 ? -12.809 20.300 -11.456 1.00 46.72 94 ASP A N 1
ATOM 725 C CA . ASP A 1 94 ? -14.146 20.868 -11.196 1.00 46.72 94 ASP A CA 1
ATOM 726 C C . ASP A 1 94 ? -14.295 22.337 -11.610 1.00 46.72 94 ASP A C 1
ATOM 728 O O . ASP A 1 94 ? -14.293 23.236 -10.782 1.00 46.72 94 ASP A O 1
ATOM 732 N N . LEU A 1 95 ? -14.473 22.564 -12.912 1.00 38.66 95 LEU A N 1
ATOM 733 C CA . LEU A 1 95 ? -15.274 23.671 -13.430 1.00 38.66 95 LEU A CA 1
ATOM 734 C C . LEU A 1 95 ? -15.952 23.199 -14.722 1.00 38.66 95 LEU A C 1
ATOM 736 O O . LEU A 1 95 ? -15.338 23.178 -15.789 1.00 38.66 95 LEU A O 1
ATOM 740 N N . GLY A 1 96 ? -17.228 22.807 -14.630 1.00 38.88 96 GLY A N 1
ATOM 741 C CA . GLY A 1 96 ? -18.057 22.608 -15.825 1.00 38.88 96 GLY A CA 1
ATOM 742 C C . GLY A 1 96 ? -19.321 21.757 -15.695 1.00 38.88 96 GLY A C 1
ATOM 743 O O . GLY A 1 96 ? -20.030 21.622 -16.685 1.00 38.88 96 GLY A O 1
ATOM 744 N N . ALA A 1 97 ? -19.653 21.195 -14.529 1.00 35.22 97 ALA A N 1
ATOM 745 C CA . ALA A 1 97 ? -20.809 20.299 -14.376 1.00 35.22 97 ALA A CA 1
ATOM 746 C C . ALA A 1 97 ? -22.088 21.002 -13.871 1.00 35.22 97 ALA A C 1
ATOM 748 O O . ALA A 1 97 ? -22.834 20.452 -13.062 1.00 35.22 97 ALA A O 1
ATOM 749 N N . ARG A 1 98 ? -22.367 22.231 -14.331 1.00 43.47 98 ARG A N 1
ATOM 750 C CA . ARG A 1 98 ? -23.606 22.948 -13.968 1.00 43.47 98 ARG A CA 1
ATOM 751 C C . ARG A 1 98 ? -24.260 23.675 -15.140 1.00 43.47 98 ARG A C 1
ATOM 753 O O . ARG A 1 98 ? -24.593 24.851 -15.055 1.00 43.47 98 ARG A O 1
ATOM 760 N N . ARG A 1 99 ? -24.476 22.963 -16.239 1.00 43.62 99 ARG A N 1
ATOM 761 C CA . ARG A 1 99 ? -25.528 23.253 -17.224 1.00 43.62 99 ARG A CA 1
ATOM 762 C C . ARG A 1 99 ? -25.706 21.992 -18.063 1.00 43.62 99 ARG A C 1
ATOM 764 O O . ARG A 1 99 ? -24.727 21.309 -18.297 1.00 43.62 99 ARG A O 1
ATOM 771 N N . GLU A 1 100 ? -26.927 21.697 -18.502 1.00 38.94 100 GLU A N 1
ATOM 772 C CA . GLU A 1 100 ? -27.265 20.576 -19.407 1.00 38.94 100 GLU A CA 1
ATOM 773 C C . GLU A 1 100 ? -27.642 19.235 -18.742 1.00 38.94 100 GLU A C 1
ATOM 775 O O . GLU A 1 100 ? -27.545 18.172 -19.340 1.00 38.94 100 GLU A O 1
ATOM 780 N N . GLN A 1 101 ? -28.226 19.273 -17.541 1.00 40.16 101 GLN A N 1
ATOM 781 C CA . GLN A 1 101 ? -29.270 18.307 -17.163 1.00 40.16 101 GLN A CA 1
ATOM 782 C C . GLN A 1 101 ? -30.625 19.012 -17.146 1.00 40.16 101 GLN A C 1
ATOM 784 O O . GLN A 1 101 ? -31.232 19.220 -16.104 1.00 40.16 101 GLN A O 1
ATOM 789 N N . GLN A 1 102 ? -31.070 19.447 -18.321 1.00 41.69 102 GLN A N 1
ATOM 790 C CA . GLN A 1 102 ? -32.471 19.774 -18.582 1.00 41.69 102 GLN A CA 1
ATOM 791 C C . GLN A 1 102 ? -32.672 19.855 -20.095 1.00 41.69 102 GLN A C 1
ATOM 793 O O . GLN A 1 102 ? -32.739 20.928 -20.679 1.00 41.69 102 GLN A O 1
ATOM 798 N N . GLN A 1 103 ? -32.716 18.690 -20.736 1.00 40.94 103 GLN A N 1
ATOM 799 C CA . GLN A 1 103 ? -33.685 18.421 -21.796 1.00 40.94 103 GLN A CA 1
ATOM 800 C C . GLN A 1 103 ? -33.766 16.911 -21.999 1.00 40.94 103 GLN A C 1
ATOM 802 O O . GLN A 1 103 ? -32.960 16.262 -22.660 1.00 40.94 103 GLN A O 1
ATOM 807 N N . GLN A 1 104 ? -34.745 16.370 -21.286 1.00 38.44 104 GLN A N 1
ATOM 808 C CA . GLN A 1 104 ? -35.312 15.057 -21.481 1.00 38.44 104 GLN A CA 1
ATOM 809 C C . GLN A 1 104 ? -35.834 14.900 -22.913 1.00 38.44 104 GLN A C 1
ATOM 811 O O . GLN A 1 104 ? -36.369 15.835 -23.497 1.00 38.44 104 GLN A O 1
ATOM 816 N N . GLN A 1 105 ? -35.749 13.653 -23.377 1.00 44.31 105 GLN A N 1
ATOM 817 C CA . GLN A 1 105 ? -36.810 12.956 -24.100 1.00 44.31 105 GLN A CA 1
ATOM 818 C C . GLN A 1 105 ? -37.366 13.663 -25.339 1.00 44.31 105 GLN A C 1
ATOM 820 O O . GLN A 1 105 ? -38.353 14.385 -25.270 1.00 44.31 105 GLN A O 1
ATOM 825 N N . GLN A 1 106 ? -36.853 13.269 -26.501 1.00 42.59 106 GLN A N 1
ATOM 826 C CA . GLN A 1 106 ? -37.694 12.659 -27.531 1.00 42.59 106 GLN A CA 1
ATOM 827 C C . GLN A 1 106 ? -36.825 12.013 -28.613 1.00 42.59 106 GLN A C 1
ATOM 829 O O . GLN A 1 106 ? -35.704 12.442 -28.855 1.00 42.59 106 GLN A O 1
ATOM 834 N N . GLN A 1 107 ? -37.397 10.993 -29.257 1.00 42.12 107 GLN A N 1
ATOM 835 C CA . GLN A 1 107 ? -36.876 10.210 -30.387 1.00 42.12 107 GLN A CA 1
ATOM 836 C C . GLN A 1 107 ? -36.061 8.963 -30.019 1.00 42.12 107 GLN A C 1
ATOM 838 O O . GLN A 1 107 ? -34.908 8.776 -30.397 1.00 42.12 107 GLN A O 1
ATOM 843 N N . GLN A 1 108 ? -36.748 8.028 -29.361 1.00 46.44 108 GLN A N 1
ATOM 844 C CA . GLN A 1 108 ? -36.692 6.646 -29.832 1.00 46.44 108 GLN A CA 1
ATOM 845 C C . GLN A 1 108 ? -37.687 6.482 -30.987 1.00 46.44 108 GLN A C 1
ATOM 847 O O . GLN A 1 108 ? -38.765 7.069 -30.954 1.00 46.44 108 GLN A O 1
ATOM 852 N N . GLN A 1 109 ? -37.314 5.619 -31.934 1.00 48.22 109 GLN A N 1
ATOM 853 C CA . GLN A 1 109 ? -38.043 5.182 -33.132 1.00 48.22 109 GLN A CA 1
ATOM 854 C C . GLN A 1 109 ? -37.879 6.077 -34.368 1.00 48.22 109 GLN A C 1
ATOM 856 O O . GLN A 1 109 ? -38.617 7.032 -34.567 1.00 48.22 109 GLN A O 1
ATOM 861 N N . GLN A 1 110 ? -36.957 5.687 -35.254 1.00 40.62 110 GLN A N 1
ATOM 862 C CA . GLN A 1 110 ? -37.289 5.157 -36.586 1.00 40.62 110 GLN A CA 1
ATOM 863 C C . GLN A 1 110 ? -36.015 4.897 -37.407 1.00 40.62 110 GLN A C 1
ATOM 865 O O . GLN A 1 110 ? -35.056 5.659 -37.350 1.00 40.62 110 GLN A O 1
ATOM 870 N N . GLY A 1 111 ? -36.054 3.832 -38.213 1.00 34.69 111 GLY A N 1
ATOM 871 C CA . GLY A 1 111 ? -35.286 3.752 -39.455 1.00 34.69 111 GLY A CA 1
ATOM 872 C C . GLY A 1 111 ? -33.989 2.950 -39.416 1.00 34.69 111 GLY A C 1
ATOM 873 O O . GLY A 1 111 ? -32.904 3.501 -39.261 1.00 34.69 111 GLY A O 1
ATOM 874 N N . GLN A 1 112 ? -34.094 1.651 -39.717 1.00 50.47 112 GLN A N 1
ATOM 875 C CA . GLN A 1 112 ? -33.098 1.006 -40.573 1.00 50.47 112 GLN A CA 1
ATOM 876 C C . GLN A 1 112 ? -32.965 1.831 -41.856 1.00 50.47 112 GLN A C 1
ATOM 878 O O . GLN A 1 112 ? -33.970 2.033 -42.531 1.00 50.47 112 GLN A O 1
ATOM 883 N N . GLN A 1 113 ? -31.751 2.269 -42.189 1.00 42.44 113 GLN A N 1
ATOM 884 C CA . GLN A 1 113 ? -31.170 2.212 -43.536 1.00 42.44 113 GLN A CA 1
ATOM 885 C C . GLN A 1 113 ? -29.762 2.822 -43.522 1.00 42.44 113 GLN A C 1
ATOM 887 O O . GLN A 1 113 ? -29.461 3.744 -42.767 1.00 42.44 113 GLN A O 1
ATOM 892 N N . GLY A 1 114 ? -28.874 2.204 -44.301 1.00 51.50 114 GLY A N 1
ATOM 893 C CA . GLY A 1 114 ? -27.428 2.355 -44.209 1.00 51.50 114 GLY A CA 1
ATOM 894 C C . GLY A 1 114 ? -26.912 3.780 -44.397 1.00 51.50 114 GLY A C 1
ATOM 895 O O . GLY A 1 114 ? -27.338 4.509 -45.288 1.00 51.50 114 GLY A O 1
ATOM 896 N N . GLN A 1 115 ? -25.905 4.131 -43.596 1.00 44.69 115 GLN A N 1
ATOM 897 C CA . GLN A 1 115 ? -24.991 5.224 -43.905 1.00 44.69 115 GLN A CA 1
ATOM 898 C C . GLN A 1 115 ? -23.529 4.783 -43.750 1.00 44.69 115 GLN A C 1
ATOM 900 O O . GLN A 1 115 ? -23.205 4.002 -42.849 1.00 44.69 115 GLN A O 1
ATOM 905 N N . PRO A 1 116 ? -22.631 5.279 -44.619 1.00 45.34 116 PRO A N 1
ATOM 906 C CA . PRO A 1 116 ? -21.242 4.861 -44.656 1.00 45.34 116 PRO A CA 1
ATOM 907 C C . PRO A 1 116 ? -20.471 5.411 -43.448 1.00 45.34 116 PRO A C 1
ATOM 909 O O . PRO A 1 116 ? -20.343 6.615 -43.246 1.00 45.34 116 PRO A O 1
ATOM 912 N N . GLY A 1 117 ? -19.949 4.483 -42.644 1.00 54.69 117 GLY A N 1
ATOM 913 C CA . GLY A 1 117 ? -18.761 4.604 -41.796 1.00 54.69 117 GLY A CA 1
ATOM 914 C C . GLY A 1 117 ? -18.503 5.937 -41.088 1.00 54.69 117 GLY A C 1
ATOM 915 O O . GLY A 1 117 ? -17.549 6.639 -41.429 1.00 54.69 117 GLY A O 1
ATOM 916 N N . ARG A 1 118 ? -19.220 6.222 -39.989 1.00 63.69 118 ARG A N 1
ATOM 917 C CA . ARG A 1 118 ? -18.681 7.121 -38.950 1.00 63.69 118 ARG A CA 1
ATOM 918 C C . ARG A 1 118 ? -17.326 6.557 -38.509 1.00 63.69 118 ARG A C 1
ATOM 920 O O . ARG A 1 118 ? -17.274 5.462 -37.948 1.00 63.69 118 ARG A O 1
ATOM 927 N N . LYS A 1 119 ? -16.230 7.281 -38.780 1.00 65.62 119 LYS A N 1
ATOM 928 C CA . LYS A 1 119 ? -14.870 6.877 -38.384 1.00 65.62 119 LYS A CA 1
ATOM 929 C C . LYS A 1 119 ? -14.877 6.516 -36.898 1.00 65.62 119 LYS A C 1
ATOM 931 O O . LYS A 1 119 ? -15.123 7.371 -36.047 1.00 65.62 119 LYS A O 1
ATOM 936 N N . ARG A 1 120 ? -14.649 5.232 -36.602 1.00 64.44 120 ARG A N 1
ATOM 937 C CA . ARG A 1 120 ? -14.638 4.694 -35.237 1.00 64.44 120 ARG A CA 1
ATOM 938 C C . ARG A 1 120 ? -13.644 5.508 -34.416 1.00 64.44 120 ARG A C 1
ATOM 940 O O . ARG A 1 120 ? -12.486 5.671 -34.805 1.00 64.44 120 ARG A O 1
ATOM 947 N N . ASN A 1 121 ? -14.107 6.062 -33.298 1.00 75.94 121 ASN A N 1
ATOM 948 C CA . ASN A 1 121 ? -13.266 6.860 -32.421 1.00 75.94 121 ASN A CA 1
ATOM 949 C C . ASN A 1 121 ? -12.287 5.924 -31.696 1.00 75.94 121 ASN A C 1
ATOM 951 O O . ASN A 1 121 ? -12.573 5.396 -30.622 1.00 75.94 121 ASN A O 1
ATOM 955 N N . ARG A 1 122 ? -11.131 5.697 -32.327 1.00 81.25 122 ARG A N 1
ATOM 956 C CA . ARG A 1 122 ? -10.100 4.717 -31.942 1.00 81.25 122 ARG A CA 1
ATOM 957 C C . ARG A 1 122 ? -9.618 4.879 -30.494 1.00 81.25 122 ARG A C 1
ATOM 959 O O . ARG A 1 122 ? -9.129 3.932 -29.888 1.00 81.25 122 ARG A O 1
ATOM 966 N N . GLN A 1 123 ? -9.757 6.079 -29.922 1.00 76.62 123 GLN A N 1
ATOM 967 C CA . GLN A 1 123 ? -9.439 6.348 -28.519 1.00 76.62 123 GLN A CA 1
ATOM 968 C C . GLN A 1 123 ? -10.496 5.787 -27.562 1.00 76.62 123 GLN A C 1
ATOM 970 O O . GLN A 1 123 ? -10.127 5.199 -26.548 1.00 76.62 123 GLN A O 1
ATOM 975 N N . LYS A 1 124 ? -11.785 5.915 -27.909 1.00 80.00 124 LYS A N 1
ATOM 976 C CA . LYS A 1 124 ? -12.900 5.351 -27.137 1.00 80.00 124 LYS A CA 1
ATOM 977 C C . LYS A 1 124 ? -12.852 3.824 -27.151 1.00 80.00 124 LYS A C 1
ATOM 979 O O . LYS A 1 124 ? -13.026 3.204 -26.114 1.00 80.00 124 LYS A O 1
ATOM 984 N N . GLU A 1 125 ? -12.519 3.234 -28.297 1.00 80.06 125 GLU A N 1
ATOM 985 C CA . GLU A 1 125 ? -12.342 1.783 -28.435 1.00 80.06 125 GLU A CA 1
ATOM 986 C C . GLU A 1 125 ? -11.152 1.264 -27.610 1.00 80.06 125 GLU A C 1
ATOM 988 O O . GLU A 1 125 ? -11.273 0.267 -26.907 1.00 80.06 125 GLU A O 1
ATOM 993 N N . ARG A 1 126 ? -10.020 1.983 -27.600 1.00 85.12 126 ARG A N 1
ATOM 994 C CA . ARG A 1 126 ? -8.872 1.629 -26.749 1.00 85.12 126 ARG A CA 1
ATOM 995 C C . ARG A 1 126 ? -9.180 1.758 -25.253 1.00 85.12 126 ARG A C 1
ATOM 997 O O . ARG A 1 126 ? -8.693 0.947 -24.472 1.00 85.12 126 ARG A O 1
ATOM 1004 N N . LEU A 1 127 ? -9.942 2.776 -24.851 1.00 83.19 127 LEU A N 1
ATOM 1005 C CA . LEU A 1 127 ? -10.346 2.958 -23.455 1.00 83.19 127 LEU A CA 1
ATOM 1006 C C . LEU A 1 127 ? -11.316 1.857 -23.015 1.00 83.19 127 LEU A C 1
ATOM 1008 O O . LEU A 1 127 ? -11.119 1.284 -21.951 1.00 83.19 127 LEU A O 1
ATOM 1012 N N . ALA A 1 128 ? -12.293 1.523 -23.863 1.00 84.44 128 ALA A N 1
ATOM 1013 C CA . ALA A 1 128 ? -13.232 0.433 -23.618 1.00 84.44 128 ALA A CA 1
ATOM 1014 C C . ALA A 1 128 ? -12.516 -0.922 -23.511 1.00 84.44 128 ALA A C 1
ATOM 1016 O O . ALA A 1 128 ? -12.785 -1.669 -22.582 1.00 84.44 128 ALA A O 1
ATOM 1017 N N . ARG A 1 129 ? -11.537 -1.203 -24.386 1.00 85.25 129 ARG A N 1
ATOM 1018 C CA . ARG A 1 129 ? -10.731 -2.432 -24.304 1.00 85.25 129 ARG A CA 1
ATOM 1019 C C . ARG A 1 129 ? -9.948 -2.532 -22.992 1.00 85.25 129 ARG A C 1
ATOM 1021 O O . ARG A 1 129 ? -9.940 -3.588 -22.382 1.00 85.25 129 ARG A O 1
ATOM 1028 N N . ARG A 1 130 ? -9.322 -1.439 -22.542 1.00 90.94 130 ARG A N 1
ATOM 1029 C CA . ARG A 1 130 ? -8.603 -1.411 -21.256 1.00 90.94 130 ARG A CA 1
ATOM 1030 C C . ARG A 1 130 ? -9.547 -1.559 -20.061 1.00 90.94 130 ARG A C 1
ATOM 1032 O O . ARG A 1 130 ? -9.154 -2.141 -19.061 1.00 90.94 130 ARG A O 1
ATOM 1039 N N . ALA A 1 131 ? -10.744 -0.981 -20.136 1.00 89.19 131 ALA A N 1
ATOM 1040 C CA . ALA A 1 131 ? -11.749 -1.137 -19.090 1.00 89.19 131 ALA A CA 1
ATOM 1041 C C . ALA A 1 131 ? -12.202 -2.599 -18.994 1.00 89.19 131 ALA A C 1
ATOM 1043 O O . ALA A 1 131 ? -12.131 -3.162 -17.913 1.00 89.19 131 ALA A O 1
ATOM 1044 N N . ALA A 1 132 ? -12.529 -3.223 -20.130 1.00 86.31 132 ALA A N 1
ATOM 1045 C CA . ALA A 1 132 ? -12.917 -4.630 -20.188 1.00 86.31 132 ALA A CA 1
ATOM 1046 C C . ALA A 1 132 ? -11.803 -5.575 -19.703 1.00 86.31 132 ALA A C 1
ATOM 1048 O O . ALA A 1 132 ? -12.074 -6.522 -18.985 1.00 86.31 132 ALA A O 1
ATOM 1049 N N . GLU A 1 133 ? -10.540 -5.306 -20.046 1.00 89.31 133 GLU A N 1
ATOM 1050 C CA . GLU A 1 133 ? -9.396 -6.091 -19.557 1.00 89.31 133 GLU A CA 1
ATOM 1051 C C . GLU A 1 133 ? -9.215 -5.973 -18.035 1.00 89.31 133 GLU A C 1
ATOM 1053 O O . GLU A 1 133 ? -8.920 -6.958 -17.370 1.00 89.31 133 GLU A O 1
ATOM 1058 N N . ARG A 1 134 ? -9.429 -4.780 -17.464 1.00 88.12 134 ARG A N 1
ATOM 1059 C CA . ARG A 1 134 ? -9.390 -4.578 -16.007 1.00 88.12 134 ARG A CA 1
ATOM 1060 C C . ARG A 1 134 ? -10.555 -5.248 -15.297 1.00 88.12 134 ARG A C 1
ATOM 1062 O O . ARG A 1 134 ? -10.363 -5.753 -14.203 1.00 88.12 134 ARG A O 1
ATOM 1069 N N . GLU A 1 135 ? -11.738 -5.204 -15.897 1.00 87.81 135 GLU A N 1
ATOM 1070 C CA . GLU A 1 135 ? -12.930 -5.860 -15.367 1.00 87.81 135 GLU A CA 1
ATOM 1071 C C . GLU A 1 135 ? -12.749 -7.378 -15.382 1.00 87.81 135 GLU A C 1
ATOM 1073 O O . GLU A 1 135 ? -12.899 -7.994 -14.339 1.00 87.81 135 GLU A O 1
ATOM 1078 N N . ALA A 1 136 ? -12.270 -7.955 -16.488 1.00 89.19 136 ALA A N 1
ATOM 1079 C CA . ALA A 1 136 ? -11.946 -9.379 -16.567 1.00 89.19 136 ALA A CA 1
ATOM 1080 C C . ALA A 1 136 ? -10.884 -9.799 -15.533 1.00 89.19 136 ALA A C 1
ATOM 1082 O O . ALA A 1 136 ? -11.067 -10.796 -14.844 1.00 89.19 136 ALA A O 1
ATOM 1083 N N . ALA A 1 137 ? -9.809 -9.018 -15.367 1.00 88.44 137 ALA A N 1
ATOM 1084 C CA . ALA A 1 137 ? -8.793 -9.294 -14.347 1.00 88.44 137 ALA A CA 1
ATOM 1085 C C . ALA A 1 137 ? -9.337 -9.152 -12.912 1.00 88.44 137 ALA A C 1
ATOM 1087 O O . ALA A 1 137 ? -8.938 -9.895 -12.020 1.00 88.44 137 ALA A O 1
ATOM 1088 N N . ALA A 1 138 ? -10.250 -8.205 -12.670 1.00 87.75 138 ALA A N 1
ATOM 1089 C CA . ALA A 1 138 ? -10.904 -8.046 -11.373 1.00 87.75 138 ALA A CA 1
ATOM 1090 C C . ALA A 1 138 ? -11.893 -9.186 -11.087 1.00 87.75 138 ALA A C 1
ATOM 1092 O O . ALA A 1 138 ? -11.961 -9.654 -9.953 1.00 87.75 138 ALA A O 1
ATOM 1093 N N . GLU A 1 139 ? -12.629 -9.649 -12.099 1.00 88.38 139 GLU A N 1
ATOM 1094 C CA . GLU A 1 139 ? -13.514 -10.812 -12.006 1.00 88.38 139 GLU A CA 1
ATOM 1095 C C . GLU A 1 139 ? -12.713 -12.084 -11.710 1.00 88.38 139 GLU A C 1
ATOM 1097 O O . GLU A 1 139 ? -13.057 -12.796 -10.767 1.00 88.38 139 GLU A O 1
ATOM 1102 N N . GLU A 1 140 ? -11.612 -12.324 -12.429 1.00 85.56 140 GLU A N 1
ATOM 1103 C CA . GLU A 1 140 ? -10.698 -13.450 -12.191 1.00 85.56 140 GLU A CA 1
ATOM 1104 C C . GLU A 1 140 ? -10.118 -13.406 -10.769 1.00 85.56 140 GLU A C 1
ATOM 1106 O O . GLU A 1 140 ? -10.267 -14.367 -10.015 1.00 85.56 140 GLU A O 1
ATOM 1111 N N . ALA A 1 141 ? -9.597 -12.251 -10.338 1.00 84.31 141 ALA A N 1
ATOM 1112 C CA . ALA A 1 141 ? -9.105 -12.065 -8.973 1.00 84.31 141 ALA A CA 1
ATOM 1113 C C . ALA A 1 141 ? -10.206 -12.261 -7.911 1.00 84.31 141 ALA A C 1
ATOM 1115 O O . ALA A 1 141 ? -9.950 -12.813 -6.841 1.00 84.31 141 ALA A O 1
ATOM 1116 N N . SER A 1 142 ? -11.444 -11.836 -8.185 1.00 81.50 142 SER A N 1
ATOM 1117 C CA . SER A 1 142 ? -12.573 -12.039 -7.267 1.00 81.50 142 SER A CA 1
ATOM 1118 C C . SER A 1 142 ? -13.000 -13.506 -7.185 1.00 81.50 142 SER A C 1
ATOM 1120 O O . SER A 1 142 ? -13.341 -13.981 -6.101 1.00 81.50 142 SER A O 1
ATOM 1122 N N . ALA A 1 143 ? -12.937 -14.238 -8.301 1.00 84.25 143 ALA A N 1
ATOM 1123 C CA . ALA A 1 143 ? -13.237 -15.661 -8.353 1.00 84.25 143 ALA A CA 1
ATOM 1124 C C . ALA A 1 143 ? -12.182 -16.460 -7.575 1.00 84.25 143 ALA A C 1
ATOM 1126 O O . ALA A 1 143 ? -12.539 -17.305 -6.751 1.00 84.25 143 ALA A O 1
ATOM 1127 N N . GLU A 1 144 ? -10.899 -16.133 -7.745 1.00 83.31 144 GLU A N 1
ATOM 1128 C CA . GLU A 1 144 ? -9.810 -16.697 -6.940 1.00 83.31 144 GLU A CA 1
ATOM 1129 C C . GLU A 1 144 ? -9.974 -16.369 -5.450 1.00 83.31 144 GLU A C 1
ATOM 1131 O O . GLU A 1 144 ? -9.914 -17.268 -4.609 1.00 83.31 144 GLU A O 1
ATOM 1136 N N . ALA A 1 145 ? -10.279 -15.112 -5.110 1.00 79.75 145 ALA A N 1
ATOM 1137 C CA . ALA A 1 145 ? -10.519 -14.694 -3.730 1.00 79.75 145 ALA A CA 1
ATOM 1138 C C . ALA A 1 145 ? -11.743 -15.382 -3.103 1.00 79.75 145 ALA A C 1
ATOM 1140 O O . ALA A 1 145 ? -11.725 -15.692 -1.915 1.00 79.75 145 ALA A O 1
ATOM 1141 N N . SER A 1 146 ? -12.790 -15.665 -3.884 1.00 78.44 146 SER A N 1
ATOM 1142 C CA . SER A 1 146 ? -13.977 -16.382 -3.398 1.00 78.44 146 SER A CA 1
ATOM 1143 C C . SER A 1 146 ? -13.693 -17.847 -3.051 1.00 78.44 146 SER A C 1
ATOM 1145 O O . SER A 1 146 ? -14.340 -18.407 -2.166 1.00 78.44 146 SER A O 1
ATOM 1147 N N . ASN A 1 147 ? -12.696 -18.452 -3.707 1.00 80.38 147 ASN A N 1
ATOM 1148 C CA . ASN A 1 147 ? -12.224 -19.798 -3.389 1.00 80.38 147 ASN A CA 1
ATOM 1149 C C . ASN A 1 147 ? -11.304 -19.821 -2.160 1.00 80.38 147 ASN A C 1
ATOM 1151 O O . ASN A 1 147 ? -11.108 -20.882 -1.559 1.00 80.38 147 ASN A O 1
ATOM 1155 N N . MET A 1 148 ? -10.753 -18.673 -1.757 1.00 83.38 148 MET A N 1
ATOM 1156 C CA . MET A 1 148 ? -9.970 -18.571 -0.532 1.00 83.38 148 MET A CA 1
ATOM 1157 C C . MET A 1 148 ? -10.879 -18.625 0.698 1.00 83.38 148 MET A C 1
ATOM 1159 O O . MET A 1 148 ? -11.950 -18.027 0.768 1.00 83.38 148 MET A O 1
ATOM 1163 N N . THR A 1 149 ? -10.438 -19.366 1.713 1.00 86.44 149 THR A N 1
ATOM 1164 C CA . THR A 1 149 ? -11.165 -19.462 2.978 1.00 86.44 149 THR A CA 1
ATOM 1165 C C . THR A 1 149 ? -10.985 -18.182 3.794 1.00 86.44 149 THR A C 1
ATOM 1167 O O . THR A 1 149 ? -9.874 -17.856 4.204 1.00 86.44 149 THR A O 1
ATOM 1170 N N . ASP A 1 150 ? -12.084 -17.495 4.108 1.00 88.06 150 ASP A N 1
ATOM 1171 C CA . ASP A 1 150 ? -12.068 -16.354 5.029 1.00 88.06 150 ASP A CA 1
ATOM 1172 C C . ASP A 1 150 ? -11.889 -16.820 6.487 1.00 88.06 150 ASP A C 1
ATOM 1174 O O . ASP A 1 150 ? -12.846 -17.156 7.196 1.00 88.06 150 ASP A O 1
ATOM 1178 N N . HIS A 1 151 ? -10.636 -16.856 6.940 1.00 90.94 151 HIS A N 1
ATOM 1179 C CA . HIS A 1 151 ? -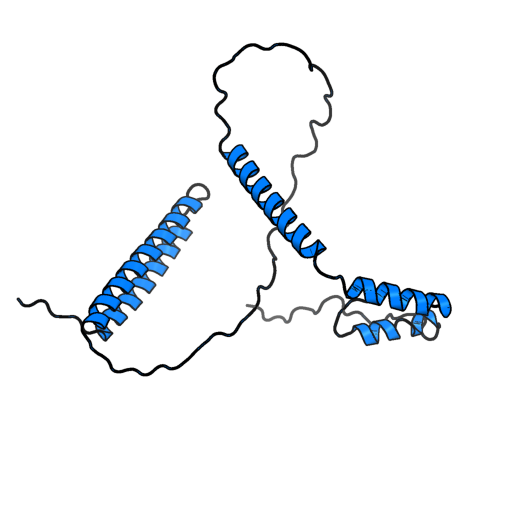10.286 -17.187 8.322 1.00 90.94 151 HIS A CA 1
ATOM 1180 C C . HIS A 1 151 ? -10.827 -16.150 9.319 1.00 90.94 151 HIS A C 1
ATOM 1182 O O . HIS A 1 151 ? -11.390 -16.529 10.349 1.00 90.94 151 HIS A O 1
ATOM 1188 N N . ARG A 1 152 ? -10.749 -14.855 8.980 1.00 89.94 152 ARG A N 1
ATOM 1189 C CA . ARG A 1 152 ? -11.191 -13.749 9.846 1.00 89.94 152 ARG A CA 1
ATOM 1190 C C . ARG A 1 152 ? -12.702 -13.790 10.067 1.00 89.94 152 ARG A C 1
ATOM 1192 O O . ARG A 1 152 ? -13.171 -13.619 11.192 1.00 89.94 152 ARG A O 1
ATOM 1199 N N . GLY A 1 153 ? -13.481 -14.054 9.020 1.00 91.19 153 GLY A N 1
ATOM 1200 C CA . GLY A 1 153 ? -14.934 -14.203 9.113 1.00 91.19 153 GLY A CA 1
ATOM 1201 C C . GLY A 1 153 ? -15.359 -15.406 9.957 1.00 91.19 153 GLY A C 1
ATOM 1202 O O . GLY A 1 153 ? -16.291 -15.295 10.764 1.00 91.19 153 GLY A O 1
ATOM 1203 N N . ARG A 1 154 ? -14.656 -16.541 9.824 1.00 93.06 154 ARG A N 1
ATOM 1204 C CA . ARG A 1 154 ? -14.903 -17.742 10.642 1.00 93.06 154 ARG A CA 1
ATOM 1205 C C . ARG A 1 154 ? -14.627 -17.486 12.122 1.00 93.06 154 ARG A C 1
ATOM 1207 O O . ARG A 1 154 ? -15.490 -17.786 12.948 1.00 93.06 154 ARG A O 1
ATOM 1214 N N . GLU A 1 155 ? -13.482 -16.891 12.449 1.00 93.94 155 GLU A N 1
ATOM 1215 C CA . GLU A 1 155 ? -13.146 -16.520 13.829 1.00 93.94 155 GLU A CA 1
ATOM 1216 C C . GLU A 1 155 ? -14.150 -15.527 14.408 1.00 93.94 155 GLU A C 1
ATOM 1218 O O . GLU A 1 155 ? -14.704 -15.779 15.479 1.00 93.94 155 GLU A O 1
ATOM 1223 N N . ARG A 1 156 ? -14.479 -14.457 13.673 1.00 92.75 156 ARG A N 1
ATOM 1224 C CA . ARG A 1 156 ? -15.463 -13.461 14.122 1.00 92.75 156 ARG A CA 1
ATOM 1225 C C . ARG A 1 156 ? -16.830 -14.087 14.393 1.00 92.75 156 ARG A C 1
ATOM 1227 O O . ARG A 1 156 ? -17.476 -13.761 15.382 1.00 92.75 156 ARG A O 1
ATOM 1234 N N . THR A 1 157 ? -17.267 -15.022 13.551 1.00 93.56 157 THR A N 1
ATOM 1235 C CA . THR A 1 157 ? -18.524 -15.759 13.766 1.00 93.56 157 THR A CA 1
ATOM 1236 C C . THR A 1 157 ? -18.462 -16.625 15.025 1.00 93.56 157 THR A C 1
ATOM 1238 O O . THR A 1 157 ? -19.434 -16.682 15.777 1.00 93.56 157 THR A O 1
ATOM 1241 N N . SER A 1 158 ? -17.330 -17.286 15.273 1.00 94.50 158 SER A N 1
ATOM 1242 C CA . SER A 1 158 ? -17.125 -18.081 16.485 1.00 94.50 158 SER A CA 1
ATOM 1243 C C . SER A 1 158 ? -17.144 -17.207 17.743 1.00 94.50 158 SER A C 1
ATOM 1245 O O . SER A 1 158 ? -17.859 -17.520 18.692 1.00 94.50 158 SER A O 1
ATOM 1247 N N . LEU A 1 159 ? -16.414 -16.088 17.735 1.00 94.12 159 LEU A N 1
ATOM 1248 C CA . LEU A 1 159 ? -16.330 -15.159 18.865 1.00 94.12 159 LEU A CA 1
ATOM 1249 C C . LEU A 1 159 ? -17.669 -14.484 19.168 1.00 94.12 159 LEU A C 1
ATOM 1251 O O . LEU A 1 159 ? -18.056 -14.411 20.331 1.00 94.12 159 LEU A O 1
ATOM 1255 N N . ARG A 1 160 ? -18.431 -14.084 18.143 1.00 94.38 160 ARG A N 1
ATOM 1256 C CA . ARG A 1 160 ? -19.773 -13.503 18.325 1.00 94.38 160 ARG A CA 1
ATOM 1257 C C . ARG A 1 160 ? -20.706 -14.405 19.121 1.00 94.38 160 ARG A C 1
ATOM 1259 O O . ARG A 1 160 ? -21.377 -13.919 20.020 1.00 94.38 160 ARG A O 1
ATOM 1266 N N . ARG A 1 161 ? -20.688 -15.717 18.866 1.00 95.31 161 ARG A N 1
ATOM 1267 C CA . ARG A 1 161 ? -21.492 -16.681 19.641 1.00 95.31 161 ARG A CA 1
ATOM 1268 C C . ARG A 1 161 ? -21.109 -16.687 21.121 1.00 95.31 161 ARG A C 1
ATOM 1270 O O . ARG A 1 161 ? -21.979 -16.806 21.977 1.00 95.31 161 ARG A O 1
ATOM 1277 N N . VAL A 1 162 ? -19.815 -16.566 21.419 1.00 96.19 162 VAL A N 1
ATOM 1278 C CA . VAL A 1 162 ? -19.311 -16.502 22.799 1.00 96.19 162 VAL A CA 1
ATOM 1279 C C . VAL A 1 162 ? -19.728 -15.189 23.461 1.00 96.19 162 VAL A C 1
ATOM 1281 O O . VAL A 1 162 ? -20.198 -15.210 24.596 1.00 96.19 162 VAL A O 1
ATOM 1284 N N . PHE A 1 163 ? -19.614 -14.063 22.752 1.00 94.88 163 PHE A N 1
ATOM 1285 C CA . PHE A 1 163 ? -20.026 -12.756 23.262 1.00 94.88 163 PHE A CA 1
ATOM 1286 C C . PHE A 1 163 ? -21.530 -12.696 23.534 1.00 94.88 163 PHE A C 1
ATOM 1288 O O . PHE A 1 163 ? -21.925 -12.314 24.631 1.00 94.88 163 PHE A O 1
ATOM 1295 N N . GLU A 1 164 ? -22.363 -13.160 22.600 1.00 94.50 164 GLU A N 1
ATOM 1296 C CA . GLU A 1 164 ? -23.821 -13.233 22.766 1.00 94.50 164 GLU A CA 1
ATOM 1297 C C . GLU A 1 164 ? -24.214 -14.095 23.972 1.00 94.50 164 GLU A C 1
ATOM 1299 O O . GLU A 1 164 ? -25.056 -13.687 24.772 1.00 94.50 164 GLU A O 1
ATOM 1304 N N . ALA A 1 165 ? -23.560 -15.247 24.161 1.00 96.00 165 ALA A N 1
ATOM 1305 C CA . ALA A 1 165 ? -23.795 -16.112 25.318 1.00 96.00 165 ALA A CA 1
ATOM 1306 C C . ALA A 1 165 ? -23.439 -15.442 26.658 1.00 96.00 165 ALA A C 1
ATOM 1308 O O . ALA A 1 165 ? -24.011 -15.790 27.690 1.00 96.00 165 ALA A O 1
ATOM 1309 N N . GLN A 1 166 ? -22.507 -14.488 26.648 1.00 95.69 166 GLN A N 1
ATOM 1310 C CA . GLN A 1 166 ? -22.076 -13.727 27.824 1.00 95.69 166 GLN A CA 1
ATOM 1311 C C . GLN A 1 166 ? -22.748 -12.348 27.932 1.00 95.69 166 GLN A C 1
ATOM 1313 O O . GLN A 1 166 ? -22.468 -11.611 28.875 1.00 95.69 166 GLN A O 1
ATOM 1318 N N . GLY A 1 167 ? -23.626 -11.983 26.990 1.00 93.69 167 GLY A N 1
ATOM 1319 C CA . GLY A 1 167 ? -24.237 -10.653 26.927 1.00 93.69 167 GLY A CA 1
ATOM 1320 C C . GLY A 1 167 ? -23.240 -9.523 26.638 1.00 93.69 167 GLY A C 1
ATOM 1321 O O . GLY A 1 167 ? -23.490 -8.377 27.007 1.00 93.69 167 GLY A O 1
ATOM 1322 N N . LEU A 1 168 ? -22.106 -9.837 26.010 1.00 93.81 168 LEU A N 1
ATOM 1323 C CA . LEU A 1 168 ? -21.072 -8.879 25.624 1.00 93.81 168 LEU A CA 1
ATOM 1324 C C . LEU A 1 168 ? -21.269 -8.413 24.178 1.00 93.81 168 LEU A C 1
ATOM 1326 O O . LEU A 1 168 ? -21.809 -9.133 23.339 1.00 93.81 168 LEU A O 1
ATOM 1330 N N . VAL A 1 169 ? -20.785 -7.207 23.879 1.00 90.94 169 VAL A N 1
ATOM 1331 C CA . VAL A 1 169 ? -20.804 -6.624 22.532 1.00 90.94 169 VAL A CA 1
ATOM 1332 C C . VAL A 1 169 ? -19.370 -6.369 22.083 1.00 90.94 169 VAL A C 1
ATOM 1334 O O . VAL A 1 169 ? -18.584 -5.751 22.797 1.00 90.94 169 VAL A O 1
ATOM 1337 N N . GLU A 1 170 ? -19.032 -6.857 20.891 1.00 91.25 170 GLU A N 1
ATOM 1338 C CA . GLU A 1 170 ? -17.743 -6.605 20.248 1.00 91.25 170 GLU A CA 1
ATOM 1339 C C . GLU A 1 170 ? -17.665 -5.154 19.760 1.00 91.25 170 GLU A C 1
ATOM 1341 O O . GLU A 1 170 ? -18.607 -4.645 19.145 1.00 91.25 170 GLU A O 1
ATOM 1346 N N . ARG A 1 171 ? -16.517 -4.507 19.976 1.00 91.56 171 ARG A N 1
ATOM 1347 C CA . ARG A 1 171 ? -16.234 -3.179 19.440 1.00 91.56 171 ARG A CA 1
ATOM 1348 C C . ARG A 1 171 ? -14.934 -3.183 18.654 1.00 91.56 171 ARG A C 1
ATOM 1350 O O . ARG A 1 171 ? -13.891 -3.558 19.181 1.00 91.56 171 ARG A O 1
ATOM 1357 N N . GLU A 1 172 ? -15.009 -2.772 17.393 1.00 92.19 172 GLU A N 1
ATOM 1358 C CA . GLU A 1 172 ? -13.860 -2.792 16.491 1.00 92.19 172 GLU A CA 1
ATOM 1359 C C . GLU A 1 172 ? -12.901 -1.636 16.818 1.00 92.19 172 GLU A C 1
ATOM 1361 O O . GLU A 1 172 ? -13.318 -0.487 16.965 1.00 92.19 172 GLU A O 1
ATOM 1366 N N . MET A 1 173 ? -11.614 -1.960 16.943 1.00 92.19 173 MET A N 1
ATOM 1367 C CA . MET A 1 173 ? -10.530 -1.008 17.188 1.00 92.19 173 MET A CA 1
ATOM 1368 C C . MET A 1 173 ? -9.606 -0.972 15.969 1.00 92.19 173 MET A C 1
ATOM 1370 O O . MET A 1 173 ? -9.514 -1.953 15.228 1.00 92.19 173 MET A O 1
ATOM 1374 N N . ALA A 1 174 ? -8.916 0.149 15.758 1.00 93.44 174 ALA A N 1
ATOM 1375 C CA . ALA A 1 174 ? -7.947 0.263 14.673 1.00 93.44 174 ALA A CA 1
ATOM 1376 C C . ALA A 1 174 ? -6.839 -0.804 14.826 1.00 93.44 174 ALA A C 1
ATOM 1378 O O . ALA A 1 174 ? -6.337 -0.989 15.937 1.00 93.44 174 ALA A O 1
ATOM 1379 N N . PRO A 1 175 ? -6.448 -1.511 13.747 1.00 93.12 175 PRO A N 1
ATOM 1380 C CA . PRO A 1 175 ? -5.413 -2.541 13.793 1.00 93.12 175 PRO A CA 1
ATOM 1381 C C . PRO A 1 175 ? -4.013 -1.909 13.754 1.00 93.12 175 PRO A C 1
ATOM 1383 O O . PRO A 1 175 ? -3.247 -2.117 12.816 1.00 93.12 175 PRO A O 1
ATOM 1386 N N . ASP A 1 176 ? -3.697 -1.092 14.755 1.00 95.62 176 ASP A N 1
ATOM 1387 C CA . ASP A 1 176 ? -2.403 -0.433 14.917 1.00 95.62 176 ASP A CA 1
ATOM 1388 C C . ASP A 1 176 ? -1.629 -0.983 16.132 1.00 95.62 176 ASP A C 1
ATOM 1390 O O . ASP A 1 176 ? -2.122 -1.805 16.909 1.00 95.62 176 ASP A O 1
ATOM 1394 N N . GLY A 1 177 ? -0.390 -0.519 16.318 1.00 96.12 177 GLY A N 1
ATOM 1395 C CA . GLY A 1 177 ? 0.438 -0.897 17.471 1.00 96.12 177 GLY A CA 1
ATOM 1396 C C . GLY A 1 177 ? -0.073 -0.383 18.826 1.00 96.12 177 GLY A C 1
ATOM 1397 O O . GLY A 1 177 ? 0.448 -0.793 19.861 1.00 96.12 177 GLY A O 1
ATOM 1398 N N . HIS A 1 178 ? -1.083 0.493 18.846 1.00 95.62 178 HIS A N 1
ATOM 1399 C CA . HIS A 1 178 ? -1.661 1.077 20.060 1.00 95.62 178 HIS A CA 1
ATOM 1400 C C . HIS A 1 178 ? -3.034 0.485 20.409 1.00 95.62 178 HIS A C 1
ATOM 1402 O O . HIS A 1 178 ? -3.633 0.887 21.411 1.00 95.62 178 HIS A O 1
ATOM 1408 N N . CYS A 1 179 ? -3.519 -0.491 19.635 1.00 95.44 179 CYS A N 1
ATOM 1409 C CA . CYS A 1 179 ? -4.850 -1.079 19.770 1.00 95.44 179 CYS A CA 1
ATOM 1410 C C . CYS A 1 179 ? -5.164 -1.557 21.195 1.00 95.44 179 CYS A C 1
ATOM 1412 O O . CYS A 1 179 ? -6.280 -1.354 21.674 1.00 95.44 179 CYS A O 1
ATOM 1414 N N . LEU A 1 180 ? -4.174 -2.108 21.907 1.00 95.38 180 LEU A N 1
ATOM 1415 C CA . LEU A 1 180 ? -4.313 -2.523 23.303 1.00 95.38 180 LEU A CA 1
ATOM 1416 C C . LEU A 1 180 ? -4.661 -1.339 24.216 1.00 95.38 180 LEU A C 1
ATOM 1418 O O . LEU A 1 180 ? -5.620 -1.409 24.981 1.00 95.38 180 LEU A O 1
ATOM 1422 N N . PHE A 1 181 ? -3.912 -0.239 24.124 1.00 95.00 181 PHE A N 1
ATOM 1423 C CA . PHE A 1 181 ? -4.156 0.955 24.937 1.00 95.00 181 PHE A CA 1
ATOM 1424 C C . PHE A 1 181 ? -5.489 1.606 24.579 1.00 95.00 181 PHE A C 1
ATOM 1426 O O . PHE A 1 181 ? -6.228 2.016 25.470 1.00 95.00 181 PHE A O 1
ATOM 1433 N N . ALA A 1 182 ? -5.826 1.648 23.290 1.00 93.50 182 ALA A N 1
ATOM 1434 C CA . ALA A 1 182 ? -7.094 2.190 22.824 1.00 93.50 182 ALA A CA 1
ATOM 1435 C C . ALA A 1 182 ? -8.295 1.361 23.326 1.00 93.50 182 ALA A C 1
ATOM 1437 O O . ALA A 1 182 ? -9.309 1.936 23.722 1.00 93.50 182 ALA A O 1
ATOM 1438 N N . ALA A 1 183 ? -8.174 0.028 23.353 1.00 94.62 183 ALA A N 1
ATOM 1439 C CA . ALA A 1 183 ? -9.203 -0.878 23.865 1.00 94.62 183 ALA A CA 1
ATOM 1440 C C . ALA A 1 183 ? -9.383 -0.764 25.387 1.00 94.62 183 ALA A C 1
ATOM 1442 O O . ALA A 1 183 ? -10.505 -0.856 25.882 1.00 94.62 183 ALA A O 1
ATOM 1443 N N . VAL A 1 184 ? -8.298 -0.530 26.132 1.00 94.25 184 VAL A N 1
ATOM 1444 C CA . VAL A 1 184 ? -8.364 -0.278 27.581 1.00 94.25 184 VAL A CA 1
ATOM 1445 C C . VAL A 1 184 ? -8.962 1.101 27.872 1.00 94.25 184 VAL A C 1
ATOM 1447 O O . VAL A 1 184 ? -9.813 1.221 28.749 1.00 94.25 184 VAL A O 1
ATOM 1450 N N . ALA A 1 185 ? -8.562 2.136 27.129 1.00 93.31 185 ALA A N 1
ATOM 1451 C CA . ALA A 1 185 ? -9.016 3.513 27.336 1.00 93.31 185 ALA A CA 1
ATOM 1452 C C . ALA A 1 185 ? -10.537 3.661 27.143 1.00 93.31 185 ALA A C 1
ATOM 1454 O O . ALA A 1 185 ? -11.244 4.042 28.068 1.00 93.31 185 ALA A O 1
ATOM 1455 N N . ASP A 1 186 ? -11.036 3.264 25.977 1.00 92.62 186 ASP A N 1
ATOM 1456 C CA . ASP A 1 186 ? -11.945 2.129 25.930 1.00 92.62 186 ASP A CA 1
ATOM 1457 C C . ASP A 1 186 ? -12.903 1.831 27.089 1.00 92.62 186 ASP A C 1
ATOM 1459 O O . ASP A 1 186 ? -13.820 2.557 27.477 1.00 92.62 186 ASP A O 1
ATOM 1463 N N . GLN A 1 187 ? -12.651 0.646 27.619 1.00 93.25 187 GLN A N 1
ATOM 1464 C CA . GLN A 1 187 ? -13.349 0.059 28.742 1.00 93.25 187 GLN A CA 1
ATOM 1465 C C . GLN A 1 187 ? -13.380 0.989 29.961 1.00 93.25 187 GLN A C 1
ATOM 1467 O O . GLN A 1 187 ? -14.372 0.988 30.686 1.00 93.25 187 GLN A O 1
ATOM 1472 N N . LEU A 1 188 ? -12.342 1.804 30.188 1.00 93.88 188 LEU A N 1
ATOM 1473 C CA . LEU A 1 188 ? -12.302 2.769 31.294 1.00 93.88 188 LEU A CA 1
ATOM 1474 C C . LEU A 1 188 ? -13.313 3.912 31.123 1.00 93.88 188 LEU A C 1
ATOM 1476 O O . LEU A 1 188 ? -13.935 4.312 32.112 1.00 93.88 188 LEU A O 1
ATOM 1480 N N . LEU A 1 189 ? -13.503 4.408 29.896 1.00 92.00 189 LEU A N 1
ATOM 1481 C CA . LEU A 1 189 ? -14.565 5.364 29.573 1.00 92.00 189 LEU A CA 1
ATOM 1482 C C . LEU A 1 189 ? -15.943 4.725 29.757 1.00 92.00 189 LEU A C 1
ATOM 1484 O O . LEU A 1 189 ? -16.807 5.300 30.416 1.00 92.00 189 LEU A O 1
ATOM 1488 N N . ALA A 1 190 ? -16.140 3.519 29.216 1.00 89.75 190 ALA A N 1
ATOM 1489 C CA . ALA A 1 190 ? -17.412 2.804 29.316 1.00 89.75 190 ALA A CA 1
ATOM 1490 C C . ALA A 1 190 ? -17.791 2.472 30.773 1.00 89.75 190 ALA A C 1
ATOM 1492 O O . ALA A 1 190 ? -18.964 2.524 31.139 1.00 89.75 190 ALA A O 1
ATOM 1493 N N . ALA A 1 191 ? -16.800 2.180 31.619 1.00 90.75 191 ALA A N 1
ATOM 1494 C CA . ALA A 1 191 ? -16.981 1.947 33.050 1.00 90.75 191 ALA A CA 1
ATOM 1495 C C . ALA A 1 191 ? -17.186 3.241 33.863 1.00 90.75 191 ALA A C 1
ATOM 1497 O O . ALA A 1 191 ? -17.441 3.167 35.065 1.00 90.75 191 ALA A O 1
ATOM 1498 N N . GLY A 1 192 ? -17.052 4.422 33.245 1.00 89.25 192 GLY A N 1
ATOM 1499 C CA . GLY A 1 192 ? -17.174 5.715 33.922 1.00 89.25 192 GLY A CA 1
ATOM 1500 C C . GLY A 1 192 ? -16.046 6.006 34.916 1.00 89.25 192 GLY A C 1
ATOM 1501 O O . GLY A 1 192 ? -16.183 6.893 35.756 1.00 89.25 192 GLY A O 1
ATOM 1502 N N . VAL A 1 193 ? -14.934 5.266 34.838 1.00 89.94 193 VAL A N 1
ATOM 1503 C CA . VAL A 1 193 ? -13.736 5.506 35.662 1.00 89.94 193 VAL A CA 1
ATOM 1504 C C . VAL A 1 193 ? -13.040 6.788 35.210 1.00 89.94 193 VAL A C 1
ATOM 1506 O O . VAL A 1 193 ? -12.465 7.513 36.020 1.00 89.94 193 VAL A O 1
ATOM 1509 N N . VAL A 1 194 ? -13.116 7.077 33.911 1.00 85.06 194 VAL A N 1
ATOM 1510 C CA . VAL A 1 194 ? -12.583 8.288 33.294 1.00 85.06 194 VAL A CA 1
ATOM 1511 C C . VAL A 1 194 ? -13.723 8.997 32.571 1.00 85.06 194 VAL A C 1
ATOM 1513 O O . VAL A 1 194 ? -14.435 8.383 31.783 1.00 85.06 194 VAL A O 1
ATOM 1516 N N . SER A 1 195 ? -13.909 10.290 32.841 1.00 77.50 195 SER A N 1
ATOM 1517 C CA . SER A 1 195 ? -14.996 11.082 32.242 1.00 77.50 195 SER A CA 1
ATOM 1518 C C . SER A 1 195 ? -14.644 11.648 30.864 1.00 77.50 195 SER A C 1
ATOM 1520 O O . SER A 1 195 ? -15.535 12.004 30.101 1.00 77.50 195 SER A O 1
ATOM 1522 N N . SER A 1 196 ? -13.350 11.775 30.558 1.00 77.94 196 SER A N 1
ATOM 1523 C CA . SER A 1 196 ? -12.849 12.322 29.299 1.00 77.94 196 SER A CA 1
ATOM 1524 C C . SER A 1 196 ? -11.425 11.830 29.039 1.00 77.94 196 SER A C 1
ATOM 1526 O O . SER A 1 196 ? -10.575 11.899 29.926 1.00 77.94 196 SER A O 1
ATOM 1528 N N . LEU A 1 197 ? -11.158 11.358 27.817 1.00 67.50 197 LEU A N 1
ATOM 1529 C CA . LEU A 1 197 ? -9.805 11.075 27.317 1.00 67.50 197 LEU A CA 1
ATOM 1530 C C . LEU A 1 197 ? -9.165 12.325 26.692 1.00 67.50 197 LEU A C 1
ATOM 1532 O O . LEU A 1 197 ? -8.324 12.210 25.804 1.00 67.50 197 LEU A O 1
ATOM 1536 N N . GLU A 1 198 ? -9.539 13.525 27.145 1.00 61.91 198 GLU A N 1
ATOM 1537 C CA . GLU A 1 198 ? -8.878 14.787 26.790 1.00 61.91 198 GLU A CA 1
ATOM 1538 C C . GLU A 1 198 ? -7.481 14.888 27.431 1.00 61.91 198 GLU A C 1
ATOM 1540 O O . GLU A 1 198 ? -7.150 15.807 28.176 1.00 61.91 198 GLU A O 1
ATOM 1545 N N . GLY A 1 199 ? -6.619 13.928 27.116 1.00 54.75 199 GLY A N 1
ATOM 1546 C CA . GLY A 1 199 ? -5.190 14.161 27.045 1.00 54.75 199 GLY A CA 1
ATOM 1547 C C . GLY A 1 199 ? -4.909 14.617 25.626 1.00 54.75 199 GLY A C 1
ATOM 1548 O O . GLY A 1 199 ? -5.159 13.849 24.706 1.00 54.75 199 GLY A O 1
ATOM 1549 N N . LYS A 1 200 ? -4.456 15.868 25.461 1.00 44.44 200 LYS A N 1
ATOM 1550 C CA . LYS A 1 200 ? -3.958 16.460 24.208 1.00 44.44 200 LYS A CA 1
ATOM 1551 C C . LYS A 1 200 ? -3.540 15.385 23.199 1.00 44.44 200 LYS A C 1
ATOM 1553 O O . LYS A 1 200 ? -2.412 14.899 23.240 1.00 44.44 200 LYS A O 1
ATOM 1558 N N . SER A 1 201 ? -4.426 15.048 22.265 1.00 43.44 201 SER A N 1
ATOM 1559 C CA . SER A 1 201 ? -3.951 14.608 20.968 1.00 43.44 201 SER A CA 1
ATOM 1560 C C . SER A 1 201 ? -3.219 15.828 20.430 1.00 43.44 201 SER A C 1
ATOM 1562 O O . SER A 1 201 ? -3.861 16.821 20.084 1.00 43.44 201 SER A O 1
ATOM 1564 N N . GLU A 1 202 ? -1.890 15.808 20.488 1.00 42.69 202 GLU A N 1
ATOM 1565 C CA . GLU A 1 202 ? -1.049 16.653 19.650 1.00 42.69 202 GLU A CA 1
ATOM 1566 C C . GLU A 1 202 ? -1.587 16.483 18.227 1.00 42.69 202 GLU A C 1
ATOM 1568 O O . GLU A 1 202 ? -1.366 15.478 17.550 1.00 42.69 202 GLU A O 1
ATOM 1573 N N . ALA A 1 203 ? -2.437 17.427 17.842 1.00 46.59 203 ALA A N 1
ATOM 1574 C CA . ALA A 1 203 ? -2.928 17.581 16.503 1.00 46.59 203 ALA A CA 1
ATOM 1575 C C . ALA A 1 203 ? -1.705 17.926 15.664 1.00 46.59 203 ALA A C 1
ATOM 1577 O O . ALA A 1 203 ? -1.257 19.066 15.678 1.00 46.59 203 ALA A O 1
ATOM 1578 N N . GLY A 1 204 ? -1.168 16.919 14.979 1.00 45.12 204 GLY A N 1
ATOM 1579 C CA . GLY A 1 204 ? -0.032 17.068 14.088 1.00 45.12 204 GLY A CA 1
ATOM 1580 C C . GLY A 1 204 ? 1.267 17.297 14.846 1.00 45.12 204 GLY A C 1
ATOM 1581 O O . GLY A 1 204 ? 1.461 18.303 15.515 1.00 45.12 204 GLY A O 1
ATOM 1582 N N . THR A 1 205 ? 2.217 16.389 14.668 1.00 44.59 205 THR A N 1
ATOM 1583 C CA . THR A 1 205 ? 3.629 16.749 14.784 1.00 44.59 205 THR A CA 1
ATOM 1584 C C . THR A 1 205 ? 3.862 18.087 14.063 1.00 44.59 205 THR A C 1
ATOM 1586 O O . THR A 1 205 ? 3.638 18.136 12.849 1.00 44.59 205 THR A O 1
ATOM 1589 N N . PRO A 1 206 ? 4.291 19.171 14.736 1.00 52.03 206 PRO A N 1
ATOM 1590 C CA . PRO A 1 206 ? 4.867 20.295 14.020 1.00 52.03 206 PRO A CA 1
ATOM 1591 C C . PRO A 1 206 ? 6.121 19.763 13.322 1.00 52.03 206 PRO A C 1
ATOM 1593 O O . PRO A 1 206 ? 7.015 19.220 13.976 1.00 52.03 206 PRO A O 1
ATOM 1596 N N . GLU A 1 207 ? 6.149 19.833 11.989 1.00 59.50 207 GLU A N 1
ATOM 1597 C CA . GLU A 1 207 ? 7.321 19.432 11.210 1.00 59.50 207 GLU A CA 1
ATOM 1598 C C . GLU A 1 207 ? 8.582 20.108 11.782 1.00 59.50 207 GLU A C 1
ATOM 1600 O O . GLU A 1 207 ? 8.563 21.313 12.058 1.00 59.50 207 GLU A O 1
ATOM 1605 N N . PRO A 1 208 ? 9.691 19.372 11.980 1.00 62.78 208 PRO A N 1
ATOM 1606 C CA . PRO A 1 208 ? 10.940 19.990 12.395 1.00 62.78 208 PRO A CA 1
ATOM 1607 C C . PRO A 1 208 ? 11.424 20.970 11.307 1.00 62.78 208 PRO A C 1
ATOM 1609 O O . PRO A 1 208 ? 11.362 20.641 10.120 1.00 62.78 208 PRO A O 1
ATOM 1612 N N . PRO A 1 209 ? 11.948 22.158 11.675 1.00 67.00 209 PRO A N 1
ATOM 1613 C CA . PRO A 1 209 ? 12.268 23.248 10.744 1.00 67.00 209 PRO A CA 1
ATOM 1614 C C . PRO A 1 209 ? 13.548 23.018 9.916 1.00 67.00 209 PRO A C 1
ATOM 1616 O O . PRO A 1 209 ? 14.318 23.946 9.677 1.00 67.00 209 PRO A O 1
ATOM 1619 N N . TYR A 1 210 ? 13.807 21.793 9.463 1.00 66.44 210 TYR A N 1
ATOM 1620 C CA . TYR A 1 210 ? 14.914 21.500 8.555 1.00 66.44 210 TYR A CA 1
ATOM 1621 C C . TYR A 1 210 ? 14.553 20.384 7.566 1.00 66.44 210 TYR A C 1
ATOM 1623 O O . TYR A 1 210 ? 15.128 19.300 7.542 1.00 66.44 210 TYR A O 1
ATOM 1631 N N . ARG A 1 211 ? 13.617 20.679 6.667 1.00 48.38 211 ARG A N 1
ATOM 1632 C CA . ARG A 1 211 ? 13.629 20.065 5.337 1.00 48.38 211 ARG A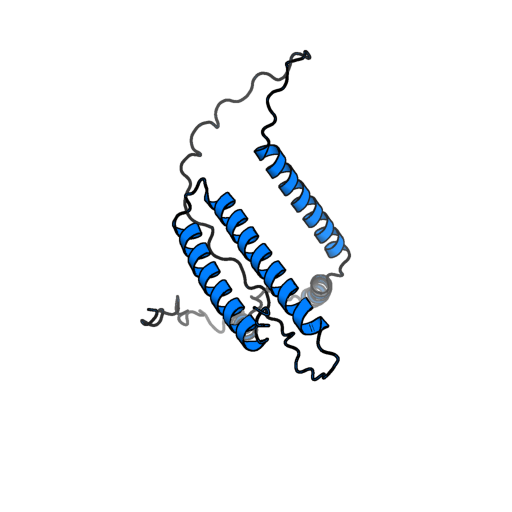 CA 1
ATOM 1633 C C . ARG A 1 211 ? 13.985 21.161 4.339 1.00 48.38 211 ARG A C 1
ATOM 1635 O O . ARG A 1 211 ? 13.170 22.030 4.053 1.00 48.38 211 ARG A O 1
ATOM 1642 N N . THR A 1 212 ? 15.251 21.163 3.931 1.00 48.56 212 THR A N 1
ATOM 1643 C CA . THR A 1 212 ? 15.767 21.912 2.775 1.00 48.56 212 THR A CA 1
ATOM 1644 C C . THR A 1 212 ? 15.219 21.348 1.478 1.00 48.56 212 THR A C 1
ATOM 1646 O O . THR A 1 212 ? 15.161 20.098 1.399 1.00 48.56 212 THR A O 1
#

Radius of gyration: 32.24 Å; chains: 1; bounding box: 85×44×80 Å

Sequence (212 aa):
MEPVRESLEDMQARHRAELKDLETRVASKKKNATKKTRRGVHDECAQMERVLRERQAGELTRVQGDGEEDGEAAAAGEDDALPTDVEGRMAEMDLGARREQQQQQQQQQQGQQGQPGRKRNRQKERLARRAAEREAAAEEASAEASNMTDHRGRERTSLRRVFEAQGLVEREMAPDGHCLFAAVADQLLAAGVVSSLEGKSEAGTPEPPYRT

Secondary structure (DSSP, 8-state):
-------HHHHHHHHHHHHHHHHHHHHHHHHT--TTTHHHHHHHHHHHHHHHHHHHHHHHHHHHTTS--------------------S---------SS----------------------HHHHHHHHHHHHHHHHHHHHHHHHHHS--HHHHHHHHHHHHHHHHT-------SSTTHHHHHHHHHHHHTTS-S---S---SS-PPPS---

pLDDT: mean 74.13, std 22.76, range [28.23, 96.81]

InterPro domains:
  IPR003323 OTU domain [PS50802] (168-212)

Foldseek 3Di:
DDPPDDDPVRLVVVLVVVVVVLVVVLVVLCVPADPVCNVVSVVVSVVVVVVSVVVSVVVCCVVVVVDDDDDDDDDDDPDDDDDDDDDDPDDDDDDDPPDPPPDDDDDDDDDDDDDPDPDPPVVVVVVVVVVVVVVVVVVVVVVVVVPDDDPVVVVVVVVVVVCVVVVHDDDDAPPDPCRVVVVVVVVCCVVVVDVDPPPDPVPDDPPDPDDD

Organism: NCBI:txid83212